Protein AF-A0A2S2P663-F1 (afdb_monomer_lite)

pLDDT: mean 92.78, std 6.52, range [65.81, 98.81]

Structure (mmCIF, N/CA/C/O backbone):
data_AF-A0A2S2P663-F1
#
_entry.id   AF-A0A2S2P663-F1
#
loop_
_atom_site.group_PDB
_atom_site.id
_atom_site.type_symbol
_atom_site.label_atom_id
_atom_site.label_alt_id
_atom_site.label_comp_id
_atom_site.label_asym_id
_atom_site.label_entity_id
_atom_site.label_seq_id
_atom_site.pdbx_PDB_ins_code
_atom_site.Cartn_x
_atom_site.Cartn_y
_atom_site.Cartn_z
_atom_site.occupancy
_atom_site.B_iso_or_equiv
_atom_site.auth_seq_id
_atom_site.auth_comp_id
_atom_site.auth_asym_id
_atom_site.auth_atom_id
_atom_site.pdbx_PDB_model_num
ATOM 1 N N . MET A 1 1 ? -5.163 14.035 15.859 1.00 65.81 1 MET A N 1
ATOM 2 C CA . MET A 1 1 ? -4.376 14.021 14.598 1.00 65.81 1 MET A CA 1
ATOM 3 C C . MET A 1 1 ? -3.419 15.207 14.456 1.00 65.81 1 MET A C 1
ATOM 5 O O . MET A 1 1 ? -2.320 14.985 13.977 1.00 65.81 1 MET A O 1
ATOM 9 N N . ILE A 1 2 ? -3.777 16.437 14.863 1.00 74.38 2 ILE A N 1
ATOM 10 C CA . ILE A 1 2 ? -2.883 17.618 14.752 1.00 74.38 2 ILE A CA 1
ATOM 11 C C . ILE A 1 2 ? -1.539 17.404 15.468 1.00 74.38 2 ILE A C 1
ATOM 13 O O . ILE A 1 2 ? -0.492 17.713 14.908 1.00 74.38 2 ILE A O 1
ATOM 17 N N . SER A 1 3 ? -1.569 16.781 16.648 1.00 77.69 3 SER A N 1
ATOM 18 C CA . SER A 1 3 ? -0.391 16.419 17.450 1.00 77.69 3 SER A CA 1
ATOM 19 C C . SER A 1 3 ? 0.593 15.456 16.777 1.00 77.69 3 SER A C 1
ATOM 21 O O . SER A 1 3 ? 1.684 15.249 17.293 1.00 77.69 3 SER A O 1
ATOM 23 N N . LEU A 1 4 ? 0.229 14.861 15.637 1.00 76.25 4 LEU A N 1
ATOM 24 C CA . LEU A 1 4 ? 1.069 13.920 14.889 1.00 76.25 4 LEU A CA 1
ATOM 25 C C . LEU A 1 4 ? 1.811 14.590 13.722 1.00 76.25 4 LEU A C 1
ATOM 27 O O . LEU A 1 4 ? 2.555 13.935 12.995 1.00 76.25 4 LEU A O 1
ATOM 31 N N . LEU A 1 5 ? 1.587 15.887 13.498 1.00 77.56 5 LEU A N 1
ATOM 32 C CA . LEU A 1 5 ? 2.222 16.631 12.416 1.00 77.56 5 LEU A CA 1
ATOM 33 C C . LEU A 1 5 ? 3.657 17.047 12.790 1.00 77.56 5 LEU A C 1
ATOM 35 O O . LEU A 1 5 ? 3.994 17.176 13.964 1.00 77.56 5 LEU A O 1
ATOM 39 N N . PRO A 1 6 ? 4.529 17.329 11.807 1.00 79.50 6 PRO A N 1
ATOM 40 C CA . PRO A 1 6 ? 5.840 17.909 12.079 1.00 79.50 6 PRO A CA 1
ATOM 41 C C . PRO A 1 6 ? 5.742 19.189 12.920 1.00 79.50 6 PRO A C 1
ATOM 43 O O . PRO A 1 6 ? 4.883 20.036 12.669 1.00 79.50 6 PRO A O 1
ATOM 46 N N . SER A 1 7 ? 6.683 19.385 13.847 1.00 81.19 7 SER A N 1
ATOM 47 C CA . SER A 1 7 ? 6.675 20.489 14.825 1.00 81.19 7 SER A CA 1
ATOM 48 C C . SER A 1 7 ? 6.487 21.884 14.217 1.00 81.19 7 SER A C 1
ATOM 50 O O . SER A 1 7 ? 5.840 22.742 14.808 1.00 81.19 7 SER A O 1
ATOM 52 N N . LYS A 1 8 ? 7.008 22.120 13.007 1.00 80.00 8 LYS A N 1
ATOM 53 C CA . LYS A 1 8 ? 6.822 23.387 12.278 1.00 80.00 8 LYS A CA 1
ATOM 54 C C . LYS A 1 8 ? 5.364 23.652 11.892 1.00 80.00 8 LYS A C 1
ATOM 56 O O . LYS A 1 8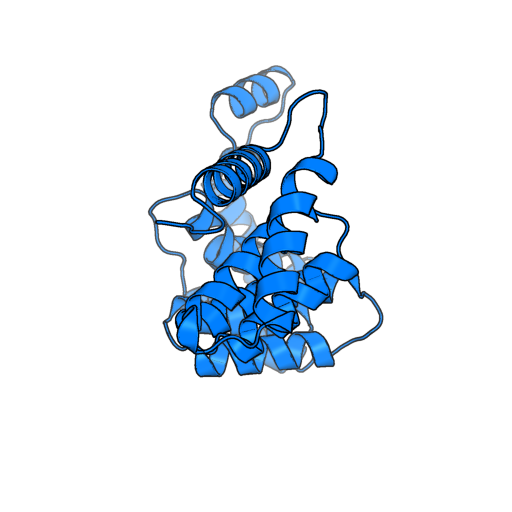 ? 4.951 24.804 11.877 1.00 80.00 8 LYS A O 1
ATOM 61 N N . ILE A 1 9 ? 4.611 22.604 11.561 1.00 80.19 9 ILE A N 1
ATOM 62 C CA . ILE A 1 9 ? 3.190 22.700 11.215 1.00 80.19 9 ILE A CA 1
ATOM 63 C C . ILE A 1 9 ? 2.361 22.841 12.491 1.00 80.19 9 ILE A C 1
ATOM 65 O O . ILE A 1 9 ? 1.474 23.687 12.525 1.00 80.19 9 ILE A O 1
ATOM 69 N N . ILE A 1 10 ? 2.700 22.091 13.547 1.00 79.81 10 ILE A N 1
ATOM 70 C CA . ILE A 1 10 ? 2.047 22.218 14.859 1.00 79.81 10 ILE A CA 1
ATOM 71 C C . ILE A 1 10 ? 2.132 23.662 15.358 1.00 79.81 10 ILE A C 1
ATOM 73 O O . ILE A 1 10 ? 1.097 24.261 15.606 1.00 79.81 10 ILE A O 1
ATOM 77 N N . LYS A 1 11 ? 3.326 24.270 15.379 1.00 80.38 11 LYS A N 1
ATOM 78 C CA . LYS A 1 11 ? 3.503 25.662 15.834 1.00 80.38 11 LYS A CA 1
ATOM 79 C C . LYS A 1 11 ? 2.658 26.675 15.057 1.00 80.38 11 LYS A C 1
ATOM 81 O O . LYS A 1 11 ? 2.193 27.653 15.631 1.00 80.38 11 LYS A O 1
ATOM 86 N N . LEU A 1 12 ? 2.477 26.466 13.751 1.00 82.44 12 LEU A N 1
ATOM 87 C CA . LEU A 1 12 ? 1.627 27.330 12.929 1.00 82.44 12 LEU A CA 1
ATOM 88 C C . LEU A 1 12 ? 0.146 27.156 13.285 1.00 82.44 12 LEU A C 1
ATOM 90 O O . LEU A 1 12 ? -0.574 28.145 13.371 1.00 82.44 12 LEU A O 1
ATOM 94 N N . LEU A 1 13 ? -0.295 25.912 13.480 1.00 81.94 13 LEU A N 1
ATOM 95 C CA . LEU A 1 13 ? -1.666 25.588 13.870 1.00 81.94 13 LEU A CA 1
ATOM 96 C C . LEU A 1 13 ? -1.978 26.101 15.282 1.00 81.94 13 LEU A C 1
ATOM 98 O O . LEU A 1 13 ? -3.014 26.730 15.472 1.00 81.94 13 LEU A O 1
ATOM 102 N N . GLU A 1 14 ? -1.049 25.946 16.223 1.00 85.25 14 GLU A N 1
ATOM 103 C CA . GLU A 1 14 ? -1.141 26.490 17.583 1.00 85.25 14 GLU A CA 1
ATOM 104 C C . GLU A 1 14 ? -1.231 28.016 17.570 1.00 85.25 14 GLU A C 1
ATOM 106 O O . GLU A 1 14 ? -2.058 28.584 18.279 1.00 85.25 14 GLU A O 1
ATOM 111 N N . PHE A 1 15 ? -0.450 28.685 16.714 1.00 84.94 15 PHE A N 1
ATOM 112 C CA . PHE A 1 15 ? -0.509 30.139 16.559 1.00 84.94 15 PHE A CA 1
ATOM 113 C C . PHE A 1 15 ? -1.887 30.640 16.098 1.00 84.94 15 PHE A C 1
ATOM 115 O O . PHE A 1 15 ? -2.338 31.685 16.559 1.00 84.94 15 PHE A O 1
ATOM 122 N N . ILE A 1 16 ? -2.579 29.900 15.224 1.00 86.56 16 ILE A N 1
ATOM 123 C CA . ILE A 1 16 ? -3.946 30.236 14.782 1.00 86.56 16 ILE A CA 1
ATOM 124 C C . ILE A 1 16 ? -5.041 29.635 15.687 1.00 86.56 16 ILE A C 1
ATOM 126 O O . ILE A 1 16 ? -6.217 29.682 15.334 1.00 86.56 16 ILE A O 1
ATOM 130 N N . GLY A 1 17 ? -4.665 29.083 16.848 1.00 79.31 17 GLY A N 1
ATOM 131 C CA . GLY A 1 17 ? -5.585 28.632 17.896 1.00 79.31 17 GLY A CA 1
ATOM 132 C C . GLY A 1 17 ? -5.928 27.139 17.901 1.00 79.31 17 GLY A C 1
ATOM 133 O O . GLY A 1 17 ? -6.747 26.720 18.715 1.00 79.31 17 GLY A O 1
ATOM 134 N N . PHE A 1 18 ? -5.321 26.315 17.043 1.00 81.06 18 PHE A N 1
ATOM 135 C CA . PHE A 1 18 ? -5.493 24.860 17.076 1.00 81.06 18 PHE A CA 1
ATOM 136 C C . PHE A 1 18 ? -4.404 24.192 17.917 1.00 81.06 18 PHE A C 1
ATOM 138 O O . PHE A 1 18 ? -3.244 24.150 17.519 1.00 81.06 18 PHE A O 1
ATOM 145 N N . SER A 1 19 ? -4.787 23.578 19.030 1.00 76.06 19 SER A N 1
ATOM 146 C CA . SER A 1 19 ? -3.929 22.667 19.792 1.00 76.06 19 SER A CA 1
ATOM 147 C C . SER A 1 19 ? -4.439 21.229 19.678 1.00 76.06 19 SER A C 1
ATOM 149 O O . SER A 1 19 ? -5.551 20.966 19.215 1.00 76.06 19 SER A O 1
ATOM 151 N N . GLY A 1 20 ? -3.614 20.260 20.066 1.00 76.69 20 GLY A N 1
ATOM 152 C CA . GLY A 1 20 ? -4.061 18.878 20.178 1.00 76.69 20 GLY A CA 1
ATOM 153 C C . GLY A 1 20 ? -3.132 18.058 21.057 1.00 76.69 20 GLY A C 1
ATOM 154 O O . GLY A 1 20 ? -1.917 18.177 20.941 1.00 76.69 20 GLY A O 1
ATOM 155 N N . SER A 1 21 ? -3.706 17.195 21.894 1.00 82.62 21 SER A N 1
ATOM 156 C CA . SER A 1 21 ? -2.986 16.130 22.597 1.00 82.62 21 SER A CA 1
ATOM 157 C C . SER A 1 21 ? -3.326 14.790 21.950 1.00 82.62 21 SER A C 1
ATOM 159 O O . SER A 1 21 ? -4.487 14.500 21.651 1.00 82.62 21 SER A O 1
ATOM 161 N N . LYS A 1 22 ? -2.294 13.982 21.682 1.00 83.00 22 LYS A N 1
ATOM 162 C CA . LYS A 1 22 ? -2.467 12.617 21.169 1.00 83.00 22 LYS A CA 1
ATOM 163 C C . LYS A 1 22 ? -3.140 11.751 22.235 1.00 83.00 22 LYS A C 1
ATOM 165 O O . LYS A 1 22 ? -4.091 11.045 21.932 1.00 83.00 22 LYS A O 1
ATOM 170 N N . GLU A 1 23 ? -2.661 11.864 23.465 1.00 86.06 23 GLU A N 1
ATOM 171 C CA . GLU A 1 23 ? -3.068 11.092 24.635 1.00 86.06 23 GLU A CA 1
ATOM 172 C C . GLU A 1 23 ? -4.533 11.364 24.976 1.00 86.06 23 GLU A C 1
ATOM 174 O O . GLU A 1 23 ? -5.315 10.426 25.101 1.00 86.06 23 GLU A O 1
ATOM 179 N N . GLN A 1 24 ? -4.933 12.640 25.021 1.00 88.12 24 GLN A N 1
ATOM 180 C CA . GLN A 1 24 ? -6.331 13.008 25.238 1.00 88.12 24 GLN A CA 1
ATOM 181 C C . GLN A 1 24 ? -7.231 12.479 24.115 1.00 88.12 24 GLN A C 1
ATOM 183 O O . GLN A 1 24 ? -8.275 11.897 24.389 1.00 88.12 24 GLN A O 1
ATOM 188 N N . GLY A 1 25 ? -6.812 12.630 22.853 1.00 89.94 25 GLY A N 1
ATOM 189 C CA . GLY A 1 25 ? -7.589 12.142 21.715 1.00 89.94 25 GLY A CA 1
ATOM 190 C C . GLY A 1 25 ? -7.788 10.625 21.733 1.00 89.94 25 GLY A C 1
ATOM 191 O O . GLY A 1 25 ? -8.882 10.157 21.441 1.00 89.94 25 GLY A O 1
ATOM 192 N N . LEU A 1 26 ? -6.758 9.855 22.097 1.00 89.81 26 LEU A N 1
ATOM 193 C CA . LEU A 1 26 ? -6.874 8.401 22.251 1.00 89.81 26 LEU A CA 1
ATOM 194 C C . LEU A 1 26 ? -7.777 8.031 23.430 1.00 89.81 26 LEU A C 1
ATOM 196 O O . LEU A 1 26 ? -8.646 7.182 23.269 1.00 89.81 26 LEU A O 1
ATOM 200 N N . SER A 1 27 ? -7.643 8.721 24.565 1.00 92.38 27 SER A N 1
ATOM 201 C CA . SER A 1 27 ? -8.499 8.496 25.734 1.00 92.38 27 SER A CA 1
ATOM 202 C C . SER A 1 27 ? -9.983 8.742 25.427 1.00 92.38 27 SER A C 1
ATOM 204 O O . SER A 1 27 ? -10.836 7.933 25.784 1.00 92.38 27 SER A O 1
ATOM 206 N N . GLU A 1 28 ? -10.311 9.813 24.700 1.00 92.69 28 GLU A N 1
ATOM 207 C CA . GLU A 1 28 ? -11.690 10.103 24.283 1.00 92.69 28 GLU A CA 1
ATOM 208 C C . GLU A 1 28 ? -12.239 9.060 23.294 1.00 92.69 28 GLU A C 1
ATOM 210 O O . GLU A 1 28 ? -13.415 8.686 23.371 1.00 92.69 28 GLU A O 1
ATOM 215 N N . LEU A 1 29 ? -11.399 8.567 22.374 1.00 93.88 29 LEU A N 1
ATOM 216 C CA . LEU A 1 29 ? -11.767 7.492 21.447 1.00 93.88 29 LEU A CA 1
ATOM 217 C C . LEU A 1 29 ? -12.042 6.181 22.187 1.00 93.88 29 LEU A C 1
ATOM 219 O O . LEU A 1 29 ? -13.020 5.502 21.867 1.00 93.88 29 LEU A O 1
ATOM 223 N N . GLU A 1 30 ? -11.224 5.854 23.185 1.00 92.12 30 GLU A N 1
ATOM 224 C CA . GLU A 1 30 ? -11.381 4.661 24.012 1.00 92.12 30 GLU A CA 1
ATOM 225 C C . GLU A 1 30 ? -12.656 4.733 24.859 1.00 92.12 30 GLU A C 1
ATOM 227 O O . GLU A 1 30 ? -13.444 3.789 24.862 1.00 92.12 30 GLU A O 1
ATOM 232 N N . LEU A 1 31 ? -12.949 5.878 25.484 1.00 92.06 31 LEU A N 1
ATOM 233 C CA . LEU A 1 31 ? -14.212 6.081 26.202 1.00 92.06 31 LEU A CA 1
ATOM 234 C C . LEU A 1 31 ? -15.429 5.868 25.292 1.00 92.06 31 LEU A C 1
ATOM 236 O O . LEU A 1 31 ? -16.400 5.234 25.699 1.00 92.06 31 LEU A O 1
ATOM 240 N N . CYS A 1 32 ? -15.377 6.357 24.050 1.00 89.81 32 CYS A N 1
ATOM 241 C CA . CYS A 1 32 ? -16.452 6.133 23.082 1.00 89.81 32 CYS A CA 1
ATOM 242 C C . CYS A 1 32 ? -16.556 4.666 22.647 1.00 89.81 32 CYS A C 1
ATOM 244 O O . CYS A 1 32 ? -17.663 4.180 22.425 1.00 89.81 32 CYS A O 1
ATOM 246 N N . TYR A 1 33 ? -15.428 3.963 22.532 1.00 89.62 33 TYR A N 1
ATOM 247 C CA . TYR A 1 33 ? -15.386 2.536 22.216 1.00 89.62 33 TYR A CA 1
ATOM 248 C C . TYR A 1 33 ? -16.041 1.670 23.299 1.00 89.62 33 TYR A C 1
ATOM 250 O O . TYR A 1 33 ? -16.688 0.673 22.979 1.00 89.62 33 TYR A O 1
ATOM 258 N N . GLN A 1 34 ? -15.947 2.079 24.567 1.00 89.69 34 GLN A N 1
ATOM 259 C CA . GLN A 1 34 ? -16.601 1.400 25.691 1.00 89.69 34 GLN A CA 1
ATOM 260 C C . GLN A 1 34 ? -18.125 1.604 25.742 1.00 89.69 34 GLN A C 1
ATOM 262 O O . GLN A 1 34 ? -18.783 1.052 26.624 1.00 89.69 34 GLN A O 1
ATOM 267 N N . VAL A 1 35 ? -18.716 2.364 24.810 1.00 90.69 35 VAL A N 1
ATOM 268 C CA . VAL A 1 35 ? -20.170 2.561 24.701 1.00 90.69 35 VAL A CA 1
ATOM 269 C C . VAL A 1 35 ? -20.692 1.894 23.419 1.00 90.69 35 VAL A C 1
ATOM 271 O O . VAL A 1 35 ? -20.885 2.567 22.397 1.00 90.69 35 VAL A O 1
ATOM 274 N N . PRO A 1 36 ? -20.957 0.569 23.447 1.00 78.62 36 PRO A N 1
ATOM 275 C CA . PRO A 1 36 ? -21.543 -0.139 22.316 1.00 78.62 36 PRO A CA 1
ATOM 276 C C . PRO A 1 36 ? -22.841 0.523 21.843 1.00 78.62 36 PRO A C 1
ATOM 278 O O . PRO A 1 36 ? -23.622 1.033 22.643 1.00 78.62 36 PRO A O 1
ATOM 281 N N . HIS A 1 37 ? -23.085 0.498 20.531 1.00 82.56 37 HIS A N 1
ATOM 282 C CA . HIS A 1 37 ? -24.253 1.115 19.877 1.00 82.56 37 HIS A CA 1
ATOM 283 C C . HIS A 1 37 ? -24.327 2.650 19.951 1.00 82.56 37 HIS A C 1
ATOM 285 O O . HIS A 1 37 ? -25.302 3.240 19.482 1.00 82.56 37 HIS A O 1
ATOM 291 N N . GLY A 1 38 ? -23.293 3.324 20.463 1.00 86.94 38 GLY A N 1
ATOM 292 C CA . GLY A 1 38 ? -23.176 4.771 20.335 1.00 86.94 38 GLY A CA 1
ATOM 293 C C . GLY A 1 38 ? -23.084 5.201 18.866 1.00 86.94 38 GLY A C 1
ATOM 294 O O . GLY A 1 38 ? -22.427 4.549 18.054 1.00 86.94 38 GLY A O 1
ATOM 295 N N . LEU A 1 39 ? -23.679 6.349 18.521 1.00 89.00 39 LEU A N 1
ATOM 296 C CA . LEU A 1 39 ? -23.672 6.894 17.151 1.00 89.00 39 LEU A CA 1
ATOM 297 C C . LEU A 1 39 ? -22.253 7.020 16.562 1.00 89.00 39 LEU A C 1
ATOM 299 O O . LEU A 1 39 ? -22.054 6.883 15.359 1.00 89.00 39 LEU A O 1
ATOM 303 N N . ARG A 1 40 ? -21.262 7.292 17.420 1.00 92.44 40 ARG A N 1
ATOM 304 C CA . ARG A 1 40 ? -19.858 7.492 17.031 1.00 92.44 40 ARG A CA 1
ATOM 305 C C . ARG A 1 40 ? -19.018 6.217 17.091 1.00 92.44 40 ARG A C 1
ATOM 307 O O . ARG A 1 40 ? -17.888 6.247 16.618 1.00 92.44 40 ARG A O 1
ATOM 314 N N . HIS A 1 41 ? -19.559 5.115 17.617 1.00 92.81 41 HIS A N 1
ATOM 315 C CA . HIS A 1 41 ? -18.808 3.892 17.926 1.00 92.81 41 HIS A CA 1
ATOM 316 C C . HIS A 1 41 ? -17.984 3.396 16.736 1.00 92.81 41 HIS A C 1
ATOM 318 O O . HIS A 1 41 ? -16.768 3.263 16.829 1.00 92.81 41 HIS A O 1
ATOM 324 N N . VAL A 1 42 ? -18.632 3.215 15.581 1.00 93.94 42 VAL A N 1
ATOM 325 C CA . VAL A 1 42 ? -17.974 2.731 14.356 1.00 93.94 42 VAL A CA 1
ATOM 326 C C . VAL A 1 42 ? -16.846 3.667 13.915 1.00 93.94 42 VAL A C 1
ATOM 328 O O . VAL A 1 42 ? -15.764 3.201 13.571 1.00 93.94 42 VAL A O 1
ATOM 331 N N . LEU A 1 43 ? -17.059 4.985 13.963 1.00 94.38 43 LEU A N 1
ATOM 332 C CA . LEU A 1 43 ? -16.032 5.959 13.585 1.00 94.38 43 LEU A CA 1
ATOM 333 C C . LEU A 1 43 ? -14.852 5.952 14.562 1.00 94.38 43 LEU A C 1
ATOM 335 O O . LEU A 1 43 ? -13.706 6.062 14.125 1.00 94.38 43 LEU A O 1
ATOM 339 N N . CYS A 1 44 ? -15.108 5.781 15.861 1.00 95.00 44 CYS A N 1
ATOM 340 C CA . CYS A 1 44 ? -14.062 5.652 16.871 1.00 95.00 44 CYS A CA 1
ATOM 341 C C . CYS A 1 44 ? -13.228 4.389 16.642 1.00 95.00 44 CYS A C 1
ATOM 343 O O . CYS A 1 44 ? -12.003 4.481 16.584 1.00 95.00 44 CYS A O 1
ATOM 345 N N . VAL A 1 45 ? -13.875 3.242 16.400 1.00 96.19 45 VAL A N 1
ATOM 346 C CA . VAL A 1 45 ? -13.180 1.989 16.066 1.00 96.19 45 VAL A CA 1
ATOM 347 C C . VAL A 1 45 ? -12.332 2.152 14.807 1.00 96.19 45 VAL A C 1
ATOM 349 O O . VAL A 1 45 ? -11.142 1.856 14.836 1.00 96.19 45 VAL A O 1
ATOM 352 N N . LEU A 1 46 ? -12.900 2.671 13.714 1.00 96.94 46 LEU A N 1
ATOM 353 C CA . LEU A 1 46 ? -12.157 2.883 12.467 1.00 96.94 46 LEU A CA 1
ATOM 354 C C . LEU A 1 46 ? -10.965 3.831 12.659 1.00 96.94 46 LEU A C 1
ATOM 356 O O . LEU A 1 46 ? -9.895 3.601 12.094 1.00 96.94 46 LEU A O 1
ATOM 360 N N . THR A 1 47 ? -11.120 4.870 13.481 1.00 95.88 47 THR A N 1
ATOM 361 C CA . THR A 1 47 ? -10.041 5.819 13.788 1.00 95.88 47 THR A CA 1
ATOM 362 C C . THR A 1 47 ? -8.922 5.154 14.587 1.00 95.88 47 THR A C 1
ATOM 364 O O . THR A 1 47 ? -7.754 5.330 14.244 1.00 95.88 47 THR A O 1
ATOM 367 N N . MET A 1 48 ? -9.252 4.357 15.606 1.00 96.38 48 MET A N 1
ATOM 368 C CA . MET A 1 48 ? -8.251 3.627 16.391 1.00 96.38 48 MET A CA 1
ATOM 369 C C . MET A 1 48 ? -7.549 2.543 15.568 1.00 96.38 48 MET A C 1
ATOM 371 O O . MET A 1 48 ? -6.326 2.451 15.618 1.00 96.38 48 MET A O 1
ATOM 375 N N . LEU A 1 49 ? -8.279 1.791 14.736 1.00 97.75 49 LEU A N 1
ATOM 376 C CA . LEU A 1 49 ? -7.684 0.833 13.795 1.00 97.75 49 LEU A CA 1
ATOM 377 C C . LEU A 1 49 ? -6.723 1.534 12.828 1.00 97.75 49 LEU A C 1
ATOM 379 O O . LEU A 1 49 ? -5.607 1.071 12.617 1.00 97.75 49 LEU A O 1
ATOM 383 N N . THR A 1 50 ? -7.115 2.692 12.287 1.00 96.12 50 THR A N 1
ATOM 384 C CA . THR A 1 50 ? -6.233 3.514 11.442 1.00 96.12 50 THR A CA 1
ATOM 385 C C . THR A 1 50 ? -4.985 3.950 12.207 1.00 96.12 50 THR A C 1
ATOM 387 O O . THR A 1 50 ? -3.877 3.899 11.671 1.00 96.12 50 THR A O 1
ATOM 390 N N . TYR A 1 51 ? -5.148 4.379 13.458 1.00 94.19 51 TYR A N 1
ATOM 391 C CA . TYR A 1 51 ? -4.038 4.829 14.284 1.00 94.19 51 TYR A CA 1
ATOM 392 C C . TYR A 1 51 ? -3.020 3.704 14.512 1.00 94.19 51 TYR A C 1
ATOM 394 O O . TYR A 1 51 ? -1.856 3.850 14.133 1.00 94.19 51 TYR A O 1
ATOM 402 N N . HIS A 1 52 ? -3.470 2.568 15.043 1.00 95.75 52 HIS A N 1
ATOM 403 C CA . HIS A 1 52 ? -2.595 1.459 15.412 1.00 95.75 52 HIS A CA 1
ATOM 404 C C . HIS A 1 52 ? -2.057 0.672 14.206 1.00 95.75 52 HIS A C 1
ATOM 406 O O . HIS A 1 52 ? -0.908 0.255 14.243 1.00 95.75 52 HIS A O 1
ATOM 412 N N . LEU A 1 53 ? -2.812 0.503 13.112 1.00 96.88 53 LEU A N 1
ATOM 413 C CA . LEU A 1 53 ? -2.385 -0.327 11.965 1.00 96.88 53 LEU A CA 1
ATOM 414 C C . LEU A 1 53 ? -1.735 0.449 10.810 1.00 96.88 53 LEU A C 1
ATOM 416 O O . LEU A 1 53 ? -1.201 -0.164 9.875 1.00 96.88 53 LEU A O 1
ATOM 420 N N . VAL A 1 54 ? -1.806 1.784 10.824 1.00 93.94 54 VAL A N 1
ATOM 421 C CA . VAL A 1 54 ? -1.286 2.628 9.735 1.00 93.94 54 VAL A CA 1
ATOM 422 C C . VAL A 1 54 ? -0.442 3.775 10.272 1.00 93.94 54 VAL A C 1
ATOM 424 O O . VAL A 1 54 ? 0.729 3.888 9.925 1.00 93.94 54 VAL A O 1
ATOM 427 N N . VAL A 1 55 ? -1.013 4.645 11.104 1.00 91.50 55 VAL A N 1
ATOM 428 C CA . VAL A 1 55 ? -0.365 5.912 11.480 1.00 91.50 55 VAL A CA 1
ATOM 429 C C . VAL A 1 55 ? 0.911 5.685 12.282 1.00 91.50 55 VAL A C 1
ATOM 431 O O . VAL A 1 55 ? 1.922 6.312 11.973 1.00 91.50 55 VAL A O 1
ATOM 434 N N . VAL A 1 56 ? 0.875 4.789 13.270 1.00 90.56 56 VAL A N 1
ATOM 435 C CA . VAL A 1 56 ? 2.040 4.426 14.090 1.00 90.56 56 VAL A CA 1
ATOM 436 C C . VAL A 1 56 ? 3.190 3.949 13.196 1.00 90.56 56 VAL A C 1
ATOM 438 O O . VAL A 1 56 ? 4.243 4.571 13.175 1.00 90.56 56 VAL A O 1
ATOM 441 N N . TYR A 1 57 ? 2.950 2.981 12.312 1.00 89.25 57 TYR A N 1
ATOM 442 C CA . TYR A 1 57 ? 3.990 2.456 11.417 1.00 89.25 57 TYR A CA 1
ATOM 443 C C . TYR A 1 57 ? 4.509 3.448 10.362 1.00 89.25 57 TYR A C 1
ATOM 445 O O . TYR A 1 57 ? 5.622 3.289 9.863 1.00 89.25 57 TYR A O 1
ATOM 453 N N . VAL A 1 58 ? 3.720 4.457 9.979 1.00 85.88 58 VAL A N 1
ATOM 454 C CA . VAL A 1 58 ? 4.139 5.465 8.988 1.00 85.88 58 VAL A CA 1
ATOM 455 C C . VAL A 1 58 ? 4.908 6.621 9.632 1.00 85.88 58 VAL A C 1
ATOM 457 O O . VAL A 1 58 ? 5.809 7.177 9.000 1.00 85.88 58 VAL A O 1
ATOM 460 N N . PHE A 1 59 ? 4.547 7.020 10.854 1.00 81.00 59 PHE A N 1
ATOM 461 C CA . PHE A 1 59 ? 5.025 8.265 11.467 1.00 81.00 59 PHE A CA 1
ATOM 462 C C . PHE A 1 59 ? 5.830 8.085 12.757 1.00 81.00 59 PHE A C 1
ATOM 464 O O . PHE A 1 59 ? 6.482 9.044 13.175 1.00 81.00 59 PHE A O 1
ATOM 471 N N . SER A 1 60 ? 5.818 6.910 13.385 1.00 79.19 60 SER A N 1
ATOM 472 C CA . SER A 1 60 ? 6.626 6.610 14.568 1.00 79.19 60 SER A CA 1
ATOM 473 C C . SER A 1 60 ? 7.521 5.387 14.348 1.00 79.19 60 SER A C 1
ATOM 475 O O . SER A 1 60 ? 7.460 4.711 13.325 1.00 79.19 60 SER A O 1
ATOM 477 N N . GLN A 1 61 ? 8.424 5.151 15.301 1.00 77.44 61 GLN A N 1
ATOM 478 C CA . GLN A 1 61 ? 9.210 3.914 15.396 1.00 77.44 61 GLN A CA 1
ATOM 479 C C . GLN A 1 61 ? 8.601 2.944 16.420 1.00 77.44 61 GLN A C 1
ATOM 481 O O . GLN A 1 61 ? 9.272 2.027 16.881 1.00 77.44 61 GLN A O 1
ATOM 486 N N . GLU A 1 62 ? 7.356 3.198 16.821 1.00 86.94 62 GLU A N 1
ATOM 487 C CA . GLU A 1 62 ? 6.629 2.388 17.794 1.00 86.94 62 GLU A CA 1
ATOM 488 C C . GLU A 1 62 ? 5.801 1.324 17.067 1.00 86.94 62 GLU A C 1
ATOM 490 O O . GLU A 1 62 ? 5.588 1.396 15.854 1.00 86.94 62 GLU A O 1
ATOM 495 N N . GLU A 1 63 ? 5.312 0.347 17.821 1.00 89.12 63 GLU A N 1
ATOM 496 C CA . GLU A 1 63 ? 4.363 -0.648 17.331 1.00 89.12 63 GLU A CA 1
ATOM 497 C C . GLU A 1 63 ? 2.936 -0.270 17.733 1.00 89.12 63 GLU A C 1
ATOM 499 O O . GLU A 1 63 ? 2.700 0.374 18.758 1.00 89.12 63 GLU A O 1
ATOM 504 N N . GLY A 1 64 ? 1.972 -0.627 16.884 1.00 91.88 64 GLY A N 1
ATOM 505 C CA . GLY A 1 64 ? 0.559 -0.467 17.202 1.00 91.88 64 GLY A CA 1
ATOM 506 C C . GLY A 1 64 ? 0.083 -1.522 18.198 1.00 91.88 64 GLY A C 1
ATOM 507 O O . GLY A 1 64 ? 0.690 -2.580 18.334 1.00 91.88 64 GLY A O 1
ATOM 508 N N . ASP A 1 65 ? -1.054 -1.270 18.845 1.00 96.06 65 ASP A N 1
ATOM 509 C CA . ASP A 1 65 ? -1.693 -2.258 19.710 1.00 96.06 65 ASP A CA 1
ATOM 510 C C . ASP A 1 65 ? -2.462 -3.274 18.850 1.00 96.06 65 ASP A C 1
ATOM 512 O O . ASP A 1 65 ? -3.614 -3.061 18.451 1.00 96.06 65 ASP A O 1
ATOM 516 N N . LEU A 1 66 ? -1.786 -4.368 18.494 1.00 97.62 66 LEU A N 1
ATOM 517 C CA . LEU A 1 66 ? -2.358 -5.419 17.652 1.00 97.62 66 LEU A CA 1
ATOM 518 C C . LEU A 1 66 ? -3.378 -6.291 18.400 1.00 97.62 66 LEU A C 1
ATOM 520 O O . LEU A 1 66 ? -4.241 -6.890 17.752 1.00 97.62 66 LEU A O 1
ATOM 524 N N . GLU A 1 67 ? -3.303 -6.366 19.732 1.00 97.75 67 GLU A N 1
ATOM 525 C CA . GLU A 1 67 ? -4.262 -7.113 20.555 1.00 97.75 67 GLU A CA 1
ATOM 526 C C . GLU A 1 67 ? -5.608 -6.394 20.582 1.00 97.75 67 GLU A C 1
ATOM 528 O O . GLU A 1 67 ? -6.642 -6.997 20.267 1.00 97.75 67 GLU A O 1
ATOM 533 N N . PHE A 1 68 ? -5.582 -5.084 20.837 1.00 96.69 68 PHE A N 1
ATOM 534 C CA . PHE A 1 68 ? -6.745 -4.217 20.713 1.00 96.69 68 PHE A CA 1
ATOM 535 C C . PHE A 1 68 ? -7.369 -4.328 19.316 1.00 96.69 68 PHE A C 1
ATOM 537 O O . PHE A 1 68 ? -8.579 -4.535 19.186 1.00 96.69 68 PHE A O 1
ATOM 544 N N . CYS A 1 69 ? -6.550 -4.234 18.260 1.00 98.25 69 CYS A N 1
ATOM 545 C CA . CYS A 1 69 ? -7.044 -4.290 16.885 1.00 98.25 69 CYS A CA 1
ATOM 546 C C . CYS A 1 69 ? -7.753 -5.611 16.573 1.00 98.25 69 CYS A C 1
ATOM 548 O O . CYS A 1 69 ? -8.816 -5.594 15.954 1.00 98.25 69 CYS A O 1
ATOM 550 N N . ASP A 1 70 ? -7.202 -6.751 16.998 1.00 98.44 70 ASP A N 1
ATOM 551 C CA . ASP A 1 70 ? -7.825 -8.058 16.769 1.00 98.44 70 ASP A CA 1
ATOM 552 C C . ASP A 1 70 ? -9.141 -8.202 17.539 1.00 98.44 70 ASP A C 1
ATOM 554 O O . ASP A 1 70 ? -10.136 -8.653 16.969 1.00 98.44 70 ASP A O 1
ATOM 558 N N . ALA A 1 71 ? -9.187 -7.765 18.802 1.00 97.38 71 ALA A N 1
ATOM 559 C CA . ALA A 1 71 ? -10.410 -7.778 19.603 1.00 97.38 71 ALA A CA 1
ATOM 560 C C . ALA A 1 71 ? -11.512 -6.912 18.968 1.00 97.38 71 ALA A C 1
ATOM 562 O O . ALA A 1 71 ? -12.636 -7.385 18.761 1.00 97.38 71 ALA A O 1
ATOM 563 N N . ALA A 1 72 ? -11.175 -5.678 18.581 1.00 97.19 72 ALA A N 1
ATOM 564 C CA . ALA A 1 72 ? -12.100 -4.764 17.923 1.00 97.19 72 ALA A CA 1
ATOM 565 C C . ALA A 1 72 ? -12.590 -5.329 16.580 1.00 97.19 72 ALA A C 1
ATOM 567 O O . ALA A 1 72 ? -13.791 -5.319 16.306 1.00 97.19 72 ALA A O 1
ATOM 568 N N . LEU A 1 73 ? -11.695 -5.877 15.751 1.00 98.25 73 LEU A N 1
ATOM 569 C CA . LEU A 1 73 ? -12.056 -6.449 14.452 1.00 98.25 73 LEU A CA 1
ATOM 570 C C . LEU A 1 73 ? -12.946 -7.685 14.578 1.00 98.25 73 LEU A C 1
ATOM 572 O O . LEU A 1 73 ? -13.907 -7.795 13.821 1.00 98.25 73 LEU A O 1
ATOM 576 N N . ARG A 1 74 ? -12.696 -8.583 15.540 1.00 97.81 74 ARG A N 1
ATOM 577 C CA . ARG A 1 74 ? -13.576 -9.740 15.796 1.00 97.81 74 ARG A CA 1
ATOM 578 C C . ARG A 1 74 ? -14.999 -9.296 16.126 1.00 97.81 74 ARG A C 1
ATOM 580 O O . ARG A 1 74 ? -15.960 -9.831 15.571 1.00 97.81 74 ARG A O 1
ATOM 587 N N . GLN A 1 75 ? -15.142 -8.284 16.982 1.00 95.44 75 GLN A N 1
ATOM 588 C CA . GLN A 1 75 ? -16.450 -7.726 17.316 1.00 95.44 75 GLN A CA 1
ATOM 589 C C . GLN A 1 75 ? -17.108 -7.070 16.094 1.00 95.44 75 GLN A C 1
ATOM 591 O O . GLN A 1 75 ? -18.267 -7.353 15.790 1.00 95.44 75 GLN A O 1
ATOM 596 N N . GLN A 1 76 ? -16.384 -6.213 15.370 1.00 96.19 76 GLN A N 1
ATOM 597 C CA . GLN A 1 76 ? -16.958 -5.476 14.244 1.00 96.19 76 GLN A CA 1
ATOM 598 C C . GLN A 1 76 ? -17.294 -6.372 13.050 1.00 96.19 76 GLN A C 1
ATOM 600 O O . GLN A 1 76 ? -18.334 -6.164 12.440 1.00 96.19 76 GLN A O 1
ATOM 605 N N . LEU A 1 77 ? -16.494 -7.395 12.741 1.00 97.81 77 LEU A N 1
ATOM 606 C CA . LEU A 1 77 ? -16.794 -8.348 11.665 1.00 97.81 77 LEU A CA 1
ATOM 607 C C . LEU A 1 77 ? -17.971 -9.272 12.004 1.00 97.81 77 LEU A C 1
ATOM 609 O O . LEU A 1 77 ? -18.631 -9.760 11.095 1.00 97.81 77 LEU A O 1
ATOM 613 N N . THR A 1 78 ? -18.293 -9.465 13.287 1.00 96.81 78 THR A N 1
ATOM 614 C CA . THR A 1 78 ? -19.535 -10.152 13.684 1.00 96.81 78 THR A CA 1
ATOM 615 C C . THR A 1 78 ? -20.769 -9.312 13.331 1.00 96.81 78 THR A C 1
ATOM 617 O O . THR A 1 78 ? -21.786 -9.851 12.904 1.00 96.81 78 THR A O 1
ATOM 620 N N . LEU A 1 79 ? -20.680 -7.986 13.480 1.00 94.69 79 LEU A N 1
ATOM 621 C CA . LEU A 1 79 ? -21.776 -7.051 13.192 1.00 94.69 79 LEU A CA 1
ATOM 622 C C . LEU A 1 79 ? -21.845 -6.657 11.709 1.00 94.69 79 LEU A C 1
ATOM 624 O O . LEU A 1 79 ? -22.930 -6.468 11.164 1.00 94.69 79 LEU A O 1
ATOM 628 N N . TYR A 1 80 ? -20.690 -6.552 11.054 1.00 95.88 80 TYR A N 1
ATOM 629 C CA . TYR A 1 80 ? -20.528 -6.118 9.670 1.00 95.88 80 TYR A CA 1
ATOM 630 C C . TYR A 1 80 ? -19.630 -7.096 8.890 1.00 95.88 80 TYR A C 1
ATOM 632 O O . TYR A 1 80 ? -18.516 -6.723 8.508 1.00 95.88 80 TYR A O 1
ATOM 640 N N . PRO A 1 81 ? -20.091 -8.332 8.608 1.00 97.38 81 PRO A N 1
ATOM 641 C CA . PRO A 1 81 ? -19.259 -9.362 7.971 1.00 97.38 81 PRO A CA 1
ATOM 642 C C . PRO A 1 81 ? -18.670 -8.951 6.616 1.00 97.38 81 PRO A C 1
ATOM 644 O O . PRO A 1 81 ? -17.552 -9.328 6.290 1.00 97.38 81 PRO A O 1
ATOM 647 N N . ASN A 1 82 ? -19.401 -8.125 5.859 1.00 96.56 82 ASN A N 1
ATOM 648 C CA . ASN A 1 82 ? -18.987 -7.611 4.548 1.00 96.56 82 ASN A CA 1
ATOM 649 C C . ASN A 1 82 ? -18.568 -6.130 4.600 1.00 96.56 82 ASN A C 1
ATOM 651 O O . ASN A 1 82 ? -18.592 -5.431 3.590 1.00 96.56 82 ASN A O 1
ATOM 655 N N . GLY A 1 83 ? -18.247 -5.599 5.783 1.00 97.19 83 GLY A N 1
ATOM 656 C CA . GLY A 1 83 ? -17.830 -4.208 5.926 1.00 97.19 83 GLY A CA 1
ATOM 657 C C . GLY A 1 83 ? -16.456 -3.983 5.300 1.00 97.19 83 GLY A C 1
ATOM 658 O O . GLY A 1 83 ? -15.452 -4.350 5.904 1.00 97.19 83 GLY A O 1
ATOM 659 N N . ALA A 1 84 ? -16.401 -3.329 4.135 1.00 97.62 84 ALA A N 1
ATOM 660 C CA . ALA A 1 84 ? -15.172 -3.121 3.359 1.00 97.62 84 ALA A CA 1
ATOM 661 C C . ALA A 1 84 ? -13.991 -2.597 4.203 1.00 97.62 84 ALA A C 1
ATOM 663 O O . ALA A 1 84 ? -12.895 -3.146 4.166 1.00 97.62 84 ALA A O 1
ATOM 664 N N . TRP A 1 85 ? -14.217 -1.589 5.054 1.00 97.88 85 TRP A N 1
ATOM 665 C CA . TRP A 1 85 ? -13.171 -1.082 5.951 1.00 97.88 85 TRP A CA 1
ATOM 666 C C . TRP A 1 85 ? -12.698 -2.108 6.986 1.00 97.88 85 TRP A C 1
ATOM 668 O O . TRP A 1 85 ? -11.503 -2.183 7.255 1.00 97.88 85 TRP A O 1
ATOM 678 N N . PHE A 1 86 ? -13.599 -2.903 7.564 1.00 98.50 86 PHE A N 1
ATOM 679 C CA . PHE A 1 86 ? -13.223 -3.917 8.551 1.00 98.50 86 PHE A CA 1
ATOM 680 C C . PHE A 1 86 ? -12.478 -5.085 7.904 1.00 98.50 86 PHE A C 1
ATOM 682 O O . PHE A 1 86 ? -11.485 -5.546 8.461 1.00 98.50 86 PHE A O 1
ATOM 689 N N . LEU A 1 87 ? -12.878 -5.498 6.699 1.00 98.75 87 LEU A N 1
ATOM 690 C CA . LEU A 1 87 ? -12.140 -6.476 5.896 1.00 98.75 87 LEU A CA 1
ATOM 691 C C . LEU A 1 87 ? -10.738 -5.957 5.544 1.00 98.75 87 LEU A C 1
ATOM 693 O O . LEU A 1 87 ? -9.746 -6.656 5.746 1.00 98.75 87 LEU A O 1
ATOM 697 N N . TYR A 1 88 ? -10.633 -4.700 5.104 1.00 98.69 88 TYR A N 1
ATOM 698 C CA . TYR A 1 88 ? -9.351 -4.042 4.850 1.00 98.69 88 TYR A CA 1
ATOM 699 C C . TYR A 1 88 ? -8.457 -4.008 6.096 1.00 98.69 88 TYR A C 1
ATOM 701 O O . TYR A 1 88 ? -7.290 -4.392 6.029 1.00 98.69 88 TYR A O 1
ATOM 709 N N . PHE A 1 89 ? -8.986 -3.577 7.246 1.00 98.75 89 PHE A N 1
ATOM 710 C CA . PHE A 1 89 ? -8.206 -3.514 8.482 1.00 98.75 89 PHE A CA 1
ATOM 711 C C . PHE A 1 89 ? -7.830 -4.896 9.011 1.00 98.75 89 PHE A C 1
ATOM 713 O O . PHE A 1 89 ? -6.752 -5.033 9.584 1.00 98.75 89 PHE A O 1
ATOM 720 N N . LYS A 1 90 ? -8.641 -5.931 8.767 1.00 98.81 90 LYS A N 1
ATOM 721 C CA . LYS A 1 90 ? -8.244 -7.313 9.048 1.00 98.81 90 LYS A CA 1
ATOM 722 C C . LYS A 1 90 ? -7.061 -7.738 8.183 1.00 98.81 90 LYS A C 1
ATOM 724 O O . LYS A 1 90 ? -6.097 -8.269 8.720 1.00 98.81 90 LYS A O 1
ATOM 729 N N . GLY A 1 91 ? -7.063 -7.389 6.895 1.00 98.62 91 GLY A N 1
ATOM 730 C CA . GLY A 1 91 ? -5.895 -7.578 6.031 1.00 98.62 91 GLY A CA 1
ATOM 731 C C . GLY A 1 91 ? -4.654 -6.835 6.534 1.00 98.62 91 GLY A C 1
ATOM 732 O O . GLY A 1 91 ? -3.575 -7.421 6.590 1.00 98.62 91 GLY A O 1
ATOM 733 N N . ARG A 1 92 ? -4.805 -5.576 6.979 1.00 98.31 92 ARG A N 1
ATOM 734 C CA . ARG A 1 92 ? -3.707 -4.799 7.591 1.00 98.31 92 ARG A CA 1
ATOM 735 C C . ARG A 1 92 ? -3.175 -5.469 8.854 1.00 98.31 92 ARG A C 1
ATOM 737 O O . ARG A 1 92 ? -1.963 -5.544 9.006 1.00 98.31 92 ARG A O 1
ATOM 744 N N . LEU A 1 93 ? -4.045 -5.960 9.736 1.00 98.56 93 LEU A N 1
ATOM 745 C CA . LEU A 1 93 ? -3.647 -6.659 10.959 1.00 98.56 93 LEU A CA 1
ATOM 746 C C . LEU A 1 93 ? -2.810 -7.907 10.653 1.00 98.56 93 LEU A C 1
ATOM 748 O O . LEU A 1 93 ? -1.732 -8.053 11.224 1.00 98.56 93 LEU A O 1
ATOM 752 N N . GLU A 1 94 ? -3.266 -8.770 9.740 1.00 98.56 94 GLU A N 1
ATOM 753 C CA . GLU A 1 94 ? -2.508 -9.980 9.382 1.00 98.56 94 GLU A CA 1
ATOM 754 C C . GLU A 1 94 ? -1.179 -9.634 8.705 1.00 98.56 94 GLU A C 1
ATOM 756 O O . GLU A 1 94 ? -0.142 -10.209 9.037 1.00 98.56 94 GLU A O 1
ATOM 761 N N . PHE A 1 95 ? -1.161 -8.595 7.862 1.00 97.62 95 PHE A N 1
ATOM 762 C CA . PHE A 1 95 ? 0.081 -8.098 7.275 1.00 97.62 95 PHE A CA 1
ATOM 763 C C . PHE A 1 95 ? 1.072 -7.625 8.348 1.00 97.62 95 PHE A C 1
ATOM 765 O O . PHE A 1 95 ? 2.257 -7.938 8.264 1.00 97.62 95 PHE A O 1
ATOM 772 N 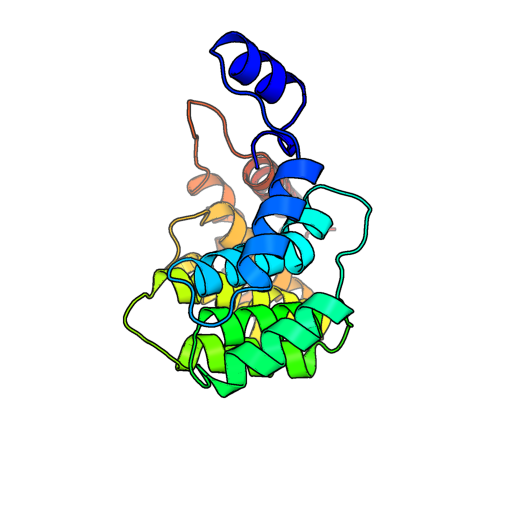N . MET A 1 96 ? 0.599 -6.910 9.377 1.00 95.75 96 MET A N 1
ATOM 773 C CA . MET A 1 96 ? 1.449 -6.466 10.488 1.00 95.75 96 MET A CA 1
ATOM 774 C C . MET A 1 96 ? 1.944 -7.620 11.369 1.00 95.75 96 MET A C 1
ATOM 776 O O . MET A 1 96 ? 3.019 -7.510 11.949 1.00 95.75 96 MET A O 1
ATOM 780 N N . ARG A 1 97 ? 1.208 -8.735 11.437 1.00 96.25 97 ARG A N 1
ATOM 781 C CA . ARG A 1 97 ? 1.638 -9.977 12.104 1.00 96.25 97 ARG A CA 1
ATOM 782 C C . ARG A 1 97 ? 2.613 -10.812 11.269 1.00 96.25 97 ARG A C 1
ATOM 784 O O . ARG A 1 97 ? 3.166 -11.784 11.774 1.00 96.25 97 ARG A O 1
ATOM 791 N N . GLY A 1 98 ? 2.828 -10.440 10.008 1.00 96.06 98 GLY A N 1
ATOM 792 C CA . GLY A 1 98 ? 3.654 -11.189 9.064 1.00 96.06 98 GLY A CA 1
ATOM 793 C C . GLY A 1 98 ? 2.923 -12.334 8.357 1.00 96.06 98 GLY A C 1
ATOM 794 O O . GLY A 1 98 ? 3.556 -13.041 7.573 1.00 96.06 98 GLY A O 1
ATOM 795 N N . ASP A 1 99 ? 1.614 -12.502 8.564 1.00 97.88 99 ASP A N 1
ATOM 796 C CA . ASP A 1 99 ? 0.798 -13.454 7.805 1.00 97.88 99 ASP A CA 1
ATOM 797 C C . ASP A 1 99 ? 0.331 -12.812 6.492 1.00 97.88 99 ASP A C 1
ATOM 799 O O . ASP A 1 99 ? -0.753 -12.236 6.353 1.00 97.88 99 ASP A O 1
ATOM 803 N N . VAL A 1 100 ? 1.229 -12.851 5.511 1.00 97.81 100 VAL A N 1
ATOM 804 C CA . VAL A 1 100 ? 1.029 -12.197 4.215 1.00 97.81 100 VAL A CA 1
ATOM 805 C C . VAL A 1 100 ? -0.047 -12.901 3.382 1.00 97.81 100 VAL A C 1
ATOM 807 O O . VAL A 1 100 ? -0.759 -12.238 2.622 1.00 97.81 100 VAL A O 1
ATOM 810 N N . ASP A 1 101 ? -0.198 -14.217 3.523 1.00 97.69 101 ASP A N 1
ATOM 811 C CA . ASP A 1 101 ? -1.183 -14.983 2.760 1.00 97.69 101 ASP A CA 1
ATOM 812 C C . ASP A 1 101 ? -2.606 -14.660 3.219 1.00 97.69 101 ASP A C 1
ATOM 814 O O . ASP A 1 101 ? -3.477 -14.394 2.381 1.00 97.69 101 ASP A O 1
ATOM 818 N N . ASP A 1 102 ? -2.848 -14.604 4.531 1.00 98.25 102 ASP A N 1
ATOM 819 C CA . ASP A 1 102 ? -4.147 -14.184 5.051 1.00 98.25 102 ASP A CA 1
ATOM 820 C C . ASP A 1 102 ? -4.409 -12.701 4.790 1.00 98.25 102 ASP A C 1
ATOM 822 O O . ASP A 1 102 ? -5.528 -12.342 4.409 1.00 98.25 102 ASP A O 1
ATOM 826 N N . ALA A 1 103 ? -3.389 -11.841 4.864 1.00 98.69 103 ALA A N 1
ATOM 827 C CA . ALA A 1 103 ? -3.531 -10.441 4.476 1.00 98.69 103 ALA A CA 1
ATOM 828 C C . ALA A 1 103 ? -4.083 -10.294 3.046 1.00 98.69 103 ALA A C 1
ATOM 830 O O . ALA A 1 103 ? -5.041 -9.551 2.817 1.00 98.69 103 ALA A O 1
ATOM 831 N N . ILE A 1 104 ? -3.529 -11.044 2.084 1.00 98.62 104 ILE A N 1
ATOM 832 C CA . ILE A 1 104 ? -3.989 -11.038 0.686 1.00 98.62 104 ILE A CA 1
ATOM 833 C C . ILE A 1 104 ? -5.449 -11.494 0.583 1.00 98.62 104 ILE A C 1
ATOM 835 O O . ILE A 1 104 ? -6.221 -10.867 -0.151 1.00 98.62 104 ILE A O 1
ATOM 839 N N . LYS A 1 105 ? -5.853 -12.546 1.309 1.00 98.56 105 LYS A N 1
ATOM 840 C CA . LYS A 1 105 ? -7.248 -13.026 1.316 1.00 98.56 105 LYS A CA 1
ATOM 841 C C . LYS A 1 105 ? -8.201 -11.934 1.803 1.00 98.56 105 LYS A C 1
ATOM 843 O O . LYS A 1 105 ? -9.179 -11.633 1.121 1.00 98.56 105 LYS A O 1
ATOM 848 N N . TRP A 1 106 ? -7.886 -11.289 2.925 1.00 98.75 106 TRP A N 1
ATOM 849 C CA . TRP A 1 106 ? -8.733 -10.249 3.513 1.00 98.75 106 TRP A CA 1
ATOM 850 C C . TRP A 1 106 ? -8.818 -8.981 2.661 1.00 98.75 106 TRP A C 1
ATOM 852 O O . TRP A 1 106 ? -9.909 -8.437 2.485 1.00 98.75 106 TRP A O 1
ATOM 862 N N . TYR A 1 107 ? -7.714 -8.523 2.063 1.00 98.69 107 TYR A N 1
ATOM 863 C CA . TYR A 1 107 ? -7.778 -7.399 1.124 1.00 98.69 107 TYR A CA 1
ATOM 864 C C . TYR A 1 107 ? -8.587 -7.729 -0.130 1.00 98.69 107 TYR A C 1
ATOM 866 O O . TYR A 1 107 ? -9.283 -6.857 -0.645 1.00 98.69 107 TYR A O 1
ATOM 874 N N . THR A 1 108 ? -8.514 -8.969 -0.621 1.00 98.44 108 THR A N 1
ATOM 875 C CA . THR A 1 108 ? -9.315 -9.409 -1.773 1.00 98.44 108 THR A CA 1
ATOM 876 C C . THR A 1 108 ? -10.801 -9.397 -1.421 1.00 98.44 108 THR A C 1
ATOM 878 O O . THR A 1 108 ? -11.578 -8.747 -2.115 1.00 98.44 108 THR A O 1
ATOM 881 N N . ALA A 1 109 ? -11.17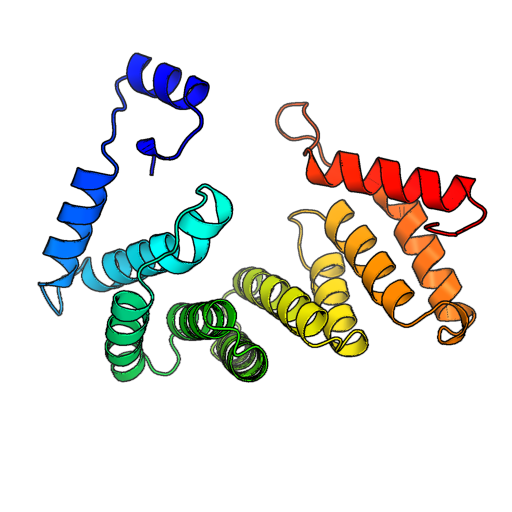7 -9.976 -0.275 1.00 98.50 109 ALA A N 1
ATOM 882 C CA . ALA A 1 109 ? -12.549 -9.926 0.233 1.00 98.50 109 ALA A CA 1
ATOM 883 C C . ALA A 1 109 ? -13.047 -8.481 0.425 1.00 98.50 109 ALA A C 1
ATOM 885 O O . ALA A 1 109 ? -14.192 -8.162 0.118 1.00 98.50 109 ALA A O 1
ATOM 886 N N . SER A 1 110 ? -12.178 -7.576 0.887 1.00 98.50 110 SER A N 1
ATOM 887 C CA . SER A 1 110 ? -12.485 -6.147 1.008 1.00 98.50 110 SER A CA 1
ATOM 888 C C . SER A 1 110 ? -12.829 -5.503 -0.341 1.00 98.50 110 SER A C 1
ATOM 890 O O . SER A 1 110 ? -13.817 -4.772 -0.436 1.00 98.50 110 SER A O 1
ATOM 892 N N . VAL A 1 111 ? -12.057 -5.792 -1.396 1.00 98.06 111 VAL A N 1
ATOM 893 C CA . VAL A 1 111 ? -12.356 -5.322 -2.761 1.00 98.06 111 VAL A CA 1
ATOM 894 C C . VAL A 1 111 ? -13.697 -5.874 -3.238 1.00 98.06 111 VAL A C 1
ATOM 896 O O . VAL A 1 111 ? -14.523 -5.102 -3.711 1.00 98.06 111 VAL A O 1
ATOM 899 N N . GLU A 1 112 ? -13.925 -7.176 -3.072 1.00 97.81 112 GLU A N 1
ATOM 900 C CA . GLU A 1 112 ? -15.119 -7.887 -3.555 1.00 97.81 112 GLU A CA 1
ATOM 901 C C . GLU A 1 112 ? -16.399 -7.539 -2.782 1.00 97.81 112 GLU A C 1
ATOM 903 O O . GLU A 1 112 ? -17.502 -7.752 -3.279 1.00 97.81 112 GLU A O 1
ATOM 908 N N . SER A 1 113 ? -16.278 -6.977 -1.578 1.00 97.88 113 SER A N 1
ATOM 909 C CA . SER A 1 113 ? -17.431 -6.635 -0.738 1.00 97.88 113 SER A CA 1
ATOM 910 C C . SER A 1 113 ? -18.317 -5.520 -1.304 1.00 97.88 113 SER A C 1
ATOM 912 O O . SER A 1 113 ? -19.460 -5.367 -0.865 1.00 97.88 113 SER A O 1
ATOM 914 N N . GLN A 1 114 ? -17.805 -4.713 -2.240 1.00 95.94 114 GLN A N 1
ATOM 915 C CA . GLN A 1 114 ? -18.527 -3.570 -2.794 1.00 95.94 114 GLN A CA 1
ATOM 916 C C . GLN A 1 114 ? -17.941 -3.094 -4.130 1.00 95.94 114 GLN A C 1
ATOM 918 O O . GLN A 1 114 ? -16.728 -3.108 -4.302 1.00 95.94 114 GLN A O 1
ATOM 923 N N . ASP A 1 115 ? -18.788 -2.533 -4.998 1.00 95.12 115 ASP A N 1
ATOM 924 C CA . ASP A 1 115 ? -18.386 -1.831 -6.237 1.00 95.12 115 ASP A CA 1
ATOM 925 C C . ASP A 1 115 ? -18.843 -0.358 -6.283 1.00 95.12 115 ASP A C 1
ATOM 927 O O . ASP A 1 115 ? -18.653 0.350 -7.272 1.00 95.12 115 ASP A O 1
ATOM 931 N N . SER A 1 116 ? -19.461 0.133 -5.206 1.00 95.06 116 SER A N 1
ATOM 932 C CA . SER A 1 116 ? -20.038 1.485 -5.143 1.00 95.06 116 SER A CA 1
ATOM 933 C C . SER A 1 116 ? -18.984 2.592 -5.043 1.00 95.06 116 SER A C 1
ATOM 935 O O . SER A 1 116 ? -19.243 3.728 -5.440 1.00 95.06 116 SER A O 1
ATOM 937 N N . TRP A 1 117 ? -17.796 2.283 -4.518 1.00 94.00 117 TRP A N 1
ATOM 938 C CA . TRP A 1 117 ? -16.708 3.234 -4.307 1.00 94.00 117 TRP A CA 1
ATOM 939 C C . TRP A 1 117 ? -15.381 2.722 -4.900 1.00 94.00 117 TRP A C 1
ATOM 941 O O . TRP A 1 117 ? -14.526 2.199 -4.181 1.00 94.00 117 TRP A O 1
ATOM 951 N N . PRO A 1 118 ? -15.154 2.903 -6.215 1.00 91.81 118 PRO A N 1
ATOM 952 C CA . PRO A 1 118 ? -13.955 2.400 -6.893 1.00 91.81 118 PRO A CA 1
ATOM 953 C C . PRO A 1 118 ? -12.635 2.954 -6.336 1.00 91.81 118 PRO A C 1
ATOM 955 O O . PRO A 1 118 ? -11.605 2.288 -6.352 1.00 91.81 118 PRO A O 1
ATOM 958 N N . GLN A 1 119 ? -12.636 4.177 -5.796 1.00 93.75 119 GLN A N 1
ATOM 959 C CA . GLN A 1 119 ? -11.429 4.783 -5.227 1.00 93.75 119 GLN A CA 1
ATOM 960 C C . GLN A 1 119 ? -10.952 4.044 -3.972 1.00 93.75 119 GLN A C 1
ATOM 962 O O . GLN A 1 119 ? -9.753 4.040 -3.699 1.00 93.75 119 GLN A O 1
ATOM 967 N N . PHE A 1 120 ? -11.856 3.392 -3.236 1.00 95.69 120 PHE A N 1
ATOM 968 C CA . PHE A 1 120 ? -11.484 2.538 -2.113 1.00 95.69 120 PHE A CA 1
ATOM 969 C C . PHE A 1 120 ? -10.718 1.296 -2.568 1.00 95.69 120 PHE A C 1
ATOM 971 O O . PHE A 1 120 ? -9.743 0.903 -1.925 1.00 95.69 120 PHE A O 1
ATOM 978 N N . HIS A 1 121 ? -11.078 0.722 -3.723 1.00 97.06 121 HIS A N 1
ATOM 979 C CA . HIS A 1 121 ? -10.327 -0.397 -4.295 1.00 97.06 121 HIS A CA 1
ATOM 980 C C . HIS A 1 121 ? -8.869 -0.033 -4.532 1.00 97.06 121 HIS A C 1
ATOM 982 O O . HIS A 1 121 ? -8.009 -0.876 -4.332 1.00 97.06 121 HIS A O 1
ATOM 988 N N . HIS A 1 122 ? -8.556 1.218 -4.881 1.00 96.81 122 HIS A N 1
ATOM 989 C CA . HIS A 1 122 ? -7.167 1.645 -5.058 1.00 96.81 122 HIS A CA 1
ATOM 990 C C . HIS A 1 122 ? -6.347 1.538 -3.761 1.00 96.81 122 HIS A C 1
ATOM 992 O O . HIS A 1 122 ? -5.162 1.220 -3.824 1.00 96.81 122 HIS A O 1
ATOM 998 N N . ILE A 1 123 ? -6.959 1.752 -2.592 1.00 96.12 123 ILE A N 1
ATOM 999 C CA . ILE A 1 123 ? -6.292 1.548 -1.296 1.00 96.12 123 ILE A CA 1
ATOM 1000 C C . ILE A 1 123 ? -5.981 0.057 -1.116 1.00 96.12 123 ILE A C 1
ATOM 1002 O O . ILE A 1 123 ? -4.852 -0.312 -0.805 1.00 96.12 123 ILE A O 1
ATOM 1006 N N . CYS A 1 124 ? -6.945 -0.818 -1.408 1.00 97.75 124 CYS A N 1
ATOM 1007 C CA . CYS A 1 124 ? -6.735 -2.263 -1.331 1.00 97.75 124 CYS A CA 1
ATOM 1008 C C . CYS A 1 124 ? -5.720 -2.764 -2.374 1.00 97.75 124 CYS A C 1
ATOM 1010 O O . CYS A 1 124 ? -4.881 -3.596 -2.055 1.00 97.75 124 CYS A O 1
ATOM 1012 N N . TYR A 1 125 ? -5.741 -2.246 -3.606 1.00 98.31 125 TYR A N 1
ATOM 1013 C CA . TYR A 1 125 ? -4.769 -2.579 -4.652 1.00 98.31 125 TYR A CA 1
ATOM 1014 C C . TYR A 1 125 ? -3.352 -2.168 -4.259 1.00 98.31 125 TYR A C 1
ATOM 1016 O O . TYR A 1 125 ? -2.403 -2.879 -4.582 1.00 98.31 125 TYR A O 1
ATOM 1024 N N . TRP A 1 126 ? -3.194 -1.044 -3.557 1.00 97.38 126 TRP A N 1
ATOM 1025 C CA . TRP A 1 126 ? -1.902 -0.640 -3.012 1.00 97.38 126 TRP A CA 1
ATOM 1026 C C . TRP A 1 126 ? -1.373 -1.673 -2.016 1.00 97.38 126 TRP A C 1
ATOM 1028 O O . TRP A 1 126 ? -0.255 -2.160 -2.185 1.00 97.38 126 TRP A O 1
ATOM 1038 N N . GLU A 1 127 ? -2.188 -2.072 -1.042 1.00 97.81 127 GLU A N 1
ATOM 1039 C CA . GLU A 1 127 ? -1.800 -3.085 -0.057 1.00 97.81 127 GLU A CA 1
ATOM 1040 C C . GLU A 1 127 ? -1.571 -4.463 -0.696 1.00 97.81 127 GLU A C 1
ATOM 1042 O O . GLU A 1 127 ? -0.560 -5.106 -0.429 1.00 97.81 127 GLU A O 1
ATOM 1047 N N . LEU A 1 128 ? -2.436 -4.893 -1.618 1.00 98.56 128 LEU A N 1
ATOM 1048 C CA . LEU A 1 128 ? -2.286 -6.144 -2.368 1.00 98.56 128 LEU A CA 1
ATOM 1049 C C . LEU A 1 128 ? -1.010 -6.161 -3.211 1.00 98.56 128 LEU A C 1
ATOM 1051 O O . LEU A 1 128 ? -0.351 -7.198 -3.300 1.00 98.56 128 LEU A O 1
ATOM 1055 N N . CYS A 1 129 ? -0.640 -5.033 -3.818 1.00 98.25 129 CYS A N 1
ATOM 1056 C CA . CYS A 1 129 ? 0.616 -4.896 -4.547 1.00 98.25 129 CYS A CA 1
ATOM 1057 C C . CYS A 1 129 ? 1.809 -5.175 -3.622 1.00 98.25 129 CYS A C 1
ATOM 1059 O O . CYS A 1 129 ? 2.642 -6.027 -3.934 1.00 98.25 129 CYS A O 1
ATOM 1061 N N . TRP A 1 130 ? 1.862 -4.523 -2.457 1.00 97.50 130 TRP A N 1
ATOM 1062 C CA . TRP A 1 130 ? 2.954 -4.702 -1.499 1.00 97.50 130 TRP A CA 1
ATOM 1063 C C . TRP A 1 130 ? 2.964 -6.079 -0.844 1.00 97.50 130 TRP A C 1
ATOM 1065 O O . TRP A 1 130 ? 4.028 -6.689 -0.772 1.00 97.50 130 TRP A O 1
ATOM 1075 N N . ALA A 1 131 ? 1.809 -6.612 -0.450 1.00 98.19 131 ALA A N 1
ATOM 1076 C CA . ALA A 1 131 ? 1.705 -7.958 0.102 1.00 98.19 131 ALA A CA 1
ATOM 1077 C C . ALA A 1 131 ? 2.220 -9.010 -0.892 1.00 98.19 131 ALA A C 1
ATOM 1079 O O . ALA A 1 131 ? 3.041 -9.852 -0.537 1.00 98.19 131 ALA A O 1
ATOM 1080 N N . ASN A 1 132 ? 1.855 -8.901 -2.175 1.00 98.44 132 ASN A N 1
ATOM 1081 C CA . ASN A 1 132 ? 2.396 -9.795 -3.199 1.00 98.44 132 ASN A CA 1
ATOM 1082 C C . ASN A 1 132 ? 3.899 -9.574 -3.448 1.00 98.44 132 ASN A C 1
ATOM 1084 O O . ASN A 1 132 ? 4.594 -10.547 -3.720 1.00 98.44 132 ASN A O 1
ATOM 1088 N N . CYS A 1 133 ? 4.426 -8.349 -3.332 1.00 98.06 133 CYS A N 1
ATOM 1089 C CA . CYS A 1 133 ? 5.874 -8.112 -3.382 1.00 98.06 133 CYS A CA 1
ATOM 1090 C C . CYS A 1 133 ? 6.613 -8.799 -2.224 1.00 98.06 133 CYS A C 1
ATOM 1092 O O . CYS A 1 133 ? 7.641 -9.428 -2.459 1.00 98.06 133 CYS A O 1
ATOM 1094 N N . VAL A 1 134 ? 6.095 -8.704 -0.993 1.00 97.12 134 VAL A N 1
ATOM 1095 C CA . VAL A 1 134 ? 6.685 -9.360 0.190 1.00 97.12 134 VAL A CA 1
ATOM 1096 C C . VAL A 1 134 ? 6.641 -10.882 0.043 1.00 97.12 134 VAL A C 1
ATOM 1098 O O . VAL A 1 134 ? 7.632 -11.548 0.323 1.00 97.12 134 VAL A O 1
ATOM 1101 N N . ALA A 1 135 ? 5.547 -11.425 -0.493 1.00 97.06 135 ALA A N 1
ATOM 1102 C CA . ALA A 1 135 ? 5.410 -12.848 -0.810 1.00 97.06 135 ALA A CA 1
ATOM 1103 C C . ALA A 1 135 ? 6.171 -13.292 -2.080 1.00 97.06 135 ALA A C 1
ATOM 1105 O O . ALA A 1 135 ? 6.010 -14.426 -2.522 1.00 97.06 135 ALA A O 1
ATOM 1106 N N . LEU A 1 136 ? 6.962 -12.411 -2.714 1.00 96.81 136 LEU A N 1
ATOM 1107 C CA . LEU A 1 136 ? 7.699 -12.668 -3.964 1.00 96.81 136 LEU A CA 1
ATOM 1108 C C . LEU A 1 136 ? 6.809 -13.078 -5.160 1.00 96.81 136 LEU A C 1
ATOM 1110 O O . LEU A 1 136 ? 7.283 -13.577 -6.183 1.00 96.81 136 LEU A O 1
ATOM 1114 N N . ASN A 1 137 ? 5.509 -12.798 -5.080 1.00 97.31 137 ASN A N 1
ATOM 1115 C CA . ASN A 1 137 ? 4.503 -13.056 -6.106 1.00 97.31 137 ASN A CA 1
ATOM 1116 C C . ASN A 1 137 ? 4.471 -11.927 -7.152 1.00 97.31 137 ASN A C 1
ATOM 1118 O O . ASN A 1 137 ? 3.442 -11.288 -7.387 1.00 97.31 137 ASN A O 1
ATOM 1122 N N . TRP A 1 138 ? 5.601 -11.689 -7.824 1.00 97.50 138 TRP A N 1
ATOM 1123 C CA . TRP A 1 138 ? 5.814 -10.535 -8.712 1.00 97.50 138 TRP A CA 1
ATOM 1124 C C . TRP A 1 138 ? 4.752 -10.367 -9.805 1.00 97.50 138 TRP A C 1
ATOM 1126 O O . TRP A 1 138 ? 4.317 -9.251 -10.073 1.00 97.50 138 TRP A O 1
ATOM 1136 N N . LYS A 1 139 ? 4.289 -11.470 -10.411 1.00 95.94 139 LYS A N 1
ATOM 1137 C CA . LYS A 1 139 ? 3.237 -11.432 -11.444 1.00 95.94 139 LYS A CA 1
ATOM 1138 C C . LYS A 1 139 ? 1.911 -10.898 -10.899 1.00 95.94 139 LYS A C 1
ATOM 1140 O O . LYS A 1 139 ? 1.248 -10.115 -11.567 1.00 95.94 139 LYS A O 1
ATOM 1145 N N . ARG A 1 140 ? 1.525 -11.299 -9.683 1.00 97.38 140 ARG A N 1
ATOM 1146 C CA . ARG A 1 140 ? 0.304 -10.797 -9.035 1.00 97.38 140 ARG A CA 1
ATOM 1147 C C . ARG A 1 140 ? 0.472 -9.349 -8.587 1.00 97.38 140 ARG A C 1
ATOM 1149 O O . ARG A 1 140 ? -0.439 -8.554 -8.786 1.00 97.38 140 ARG A O 1
ATOM 1156 N N . ALA A 1 141 ? 1.640 -8.992 -8.054 1.00 98.25 141 ALA A N 1
ATOM 1157 C CA . ALA A 1 141 ? 1.946 -7.608 -7.698 1.00 98.25 141 ALA A CA 1
ATOM 1158 C C . ALA A 1 141 ? 1.844 -6.668 -8.916 1.00 98.25 141 ALA A C 1
ATOM 1160 O O . ALA A 1 141 ? 1.265 -5.586 -8.813 1.00 98.25 141 ALA A O 1
ATOM 1161 N N . GLU A 1 142 ? 2.329 -7.100 -10.087 1.00 97.44 142 GLU A N 1
ATOM 1162 C CA . GLU A 1 142 ? 2.252 -6.320 -11.329 1.00 97.44 142 GLU A CA 1
ATOM 1163 C C . GLU A 1 142 ? 0.804 -5.990 -11.720 1.00 97.44 142 GLU A C 1
ATOM 1165 O O . GLU A 1 142 ? 0.533 -4.854 -12.104 1.00 97.44 142 GLU A O 1
ATOM 1170 N N . ILE A 1 143 ? -0.133 -6.937 -11.575 1.00 97.94 143 ILE A N 1
ATOM 1171 C CA . ILE A 1 143 ? -1.557 -6.728 -11.894 1.00 97.94 143 ILE A CA 1
ATOM 1172 C C . ILE A 1 143 ? -2.118 -5.541 -11.101 1.00 97.94 143 ILE A C 1
ATOM 1174 O O . ILE A 1 143 ? -2.776 -4.664 -11.665 1.00 97.94 143 ILE A O 1
ATOM 1178 N N . TYR A 1 144 ? -1.839 -5.483 -9.798 1.00 98.06 144 TYR A N 1
ATOM 1179 C CA . TYR A 1 144 ? -2.315 -4.393 -8.947 1.00 98.06 144 TYR A CA 1
ATOM 1180 C C . TYR A 1 144 ? -1.582 -3.077 -9.224 1.00 98.06 144 TYR A C 1
ATOM 1182 O O . TYR A 1 144 ? -2.216 -2.023 -9.270 1.00 98.06 144 TYR A O 1
ATOM 1190 N N . ALA A 1 145 ? -0.274 -3.123 -9.495 1.00 97.38 145 ALA A N 1
ATOM 1191 C CA . ALA A 1 145 ? 0.485 -1.945 -9.913 1.00 97.38 145 ALA A CA 1
ATOM 1192 C C . ALA A 1 145 ? -0.030 -1.362 -11.245 1.00 97.38 145 ALA A C 1
ATOM 1194 O O . ALA A 1 145 ? -0.113 -0.142 -11.390 1.00 97.38 145 ALA A O 1
ATOM 1195 N N . ALA A 1 146 ? -0.422 -2.213 -12.198 1.00 97.31 146 ALA A N 1
ATOM 1196 C CA . ALA A 1 146 ? -1.032 -1.807 -13.462 1.00 97.31 146 ALA A CA 1
ATOM 1197 C C . ALA A 1 146 ? -2.408 -1.162 -13.246 1.00 97.31 146 ALA A C 1
ATOM 1199 O O . ALA A 1 146 ? -2.618 -0.037 -13.698 1.00 97.31 146 ALA A O 1
ATOM 1200 N N . LYS A 1 147 ? -3.294 -1.799 -12.462 1.00 97.25 147 LYS A N 1
ATOM 1201 C CA . LYS A 1 147 ? -4.595 -1.219 -12.077 1.00 97.25 147 LYS A CA 1
ATOM 1202 C C . LYS A 1 147 ? -4.428 0.173 -11.465 1.00 97.25 147 LYS A C 1
ATOM 1204 O O . LYS A 1 147 ? -5.119 1.105 -11.864 1.00 97.25 147 LYS A O 1
ATOM 1209 N N . LEU A 1 148 ? -3.477 0.349 -10.547 1.00 96.94 148 LEU A N 1
ATOM 1210 C CA . LEU A 1 148 ? -3.182 1.653 -9.947 1.00 96.94 148 LEU A CA 1
ATOM 1211 C C . LEU A 1 148 ? -2.694 2.680 -10.975 1.00 96.94 148 LEU A C 1
ATOM 1213 O O . LEU A 1 148 ? -3.177 3.810 -10.980 1.00 96.94 148 LEU A O 1
ATOM 1217 N N . ALA A 1 149 ? -1.765 2.301 -11.854 1.00 94.94 149 ALA A N 1
ATOM 1218 C CA . ALA A 1 149 ? -1.225 3.188 -12.885 1.00 94.94 149 ALA A CA 1
ATOM 1219 C C . ALA A 1 149 ? -2.277 3.652 -13.908 1.00 94.94 149 ALA A C 1
ATOM 1221 O O . ALA A 1 149 ? -2.173 4.760 -14.441 1.00 94.94 149 ALA A O 1
ATOM 1222 N N . GLU A 1 150 ? -3.269 2.808 -14.189 1.00 94.19 150 GLU A N 1
ATOM 1223 C CA . GLU A 1 150 ? -4.325 3.058 -15.172 1.00 94.19 150 GLU A CA 1
ATOM 1224 C C . GLU A 1 150 ? -5.526 3.796 -14.572 1.00 94.19 150 GLU A C 1
ATOM 1226 O O . GLU A 1 150 ? -6.079 4.692 -15.210 1.00 94.19 150 GLU A O 1
ATOM 1231 N N . GLN A 1 151 ? -5.924 3.446 -13.346 1.00 94.38 151 GLN A N 1
ATOM 1232 C CA . GLN A 1 151 ? -7.203 3.867 -12.763 1.00 94.38 151 GLN A CA 1
ATOM 1233 C C . GLN A 1 151 ? -7.049 4.978 -11.714 1.00 94.38 151 GLN A C 1
ATOM 1235 O O . GLN A 1 151 ? -7.961 5.788 -11.522 1.00 94.38 151 GLN A O 1
ATOM 1240 N N . SER A 1 152 ? -5.901 5.061 -11.033 1.00 92.81 152 SER A N 1
ATOM 1241 C CA . SER A 1 152 ? -5.700 6.012 -9.939 1.00 92.81 152 SER A CA 1
ATOM 1242 C C . SER A 1 152 ? -5.057 7.320 -10.402 1.00 92.81 152 SER A C 1
ATOM 1244 O O . SER A 1 152 ? -4.045 7.351 -11.100 1.00 92.81 152 SER A O 1
ATOM 1246 N N . LYS A 1 153 ? -5.614 8.442 -9.929 1.00 88.56 153 LYS A N 1
ATOM 1247 C CA . LYS A 1 153 ? -5.086 9.797 -10.175 1.00 88.56 153 LYS A CA 1
ATOM 1248 C C . LYS A 1 153 ? -4.083 10.272 -9.114 1.00 88.56 153 LYS A C 1
ATOM 1250 O O . LYS A 1 153 ? -3.561 11.377 -9.242 1.00 88.56 153 LYS A O 1
ATOM 1255 N N . TRP A 1 154 ? -3.807 9.457 -8.090 1.00 88.06 154 TRP A N 1
ATOM 1256 C CA . TRP A 1 154 ? -2.948 9.834 -6.959 1.00 88.06 154 TRP A CA 1
ATOM 1257 C C . TRP A 1 154 ? -1.503 10.127 -7.373 1.00 88.06 154 TRP A C 1
ATOM 1259 O O . TRP A 1 154 ? -0.994 11.202 -7.082 1.00 88.06 154 TRP A O 1
ATOM 1269 N N . SER A 1 155 ? -0.831 9.195 -8.054 1.00 91.44 155 SER A N 1
ATOM 1270 C CA . SER A 1 155 ? 0.516 9.427 -8.587 1.00 91.44 155 SER A CA 1
ATOM 1271 C C . SER A 1 155 ? 0.866 8.407 -9.667 1.00 91.44 155 SER A C 1
ATOM 1273 O O . SER A 1 155 ? 1.513 7.388 -9.417 1.00 91.44 155 SER A O 1
ATOM 1275 N N . ARG A 1 156 ? 0.485 8.705 -10.913 1.00 93.75 156 ARG A N 1
ATOM 1276 C CA . ARG A 1 156 ? 0.844 7.869 -12.072 1.00 93.75 156 ARG A CA 1
ATOM 1277 C C . ARG A 1 156 ? 2.362 7.728 -12.238 1.00 93.75 156 ARG A C 1
ATOM 1279 O O . ARG A 1 156 ? 2.841 6.675 -12.639 1.00 93.75 156 ARG A O 1
ATOM 1286 N N . THR A 1 157 ? 3.117 8.754 -11.842 1.00 95.31 157 THR A N 1
ATOM 1287 C CA . THR A 1 157 ? 4.584 8.727 -11.727 1.00 95.31 157 THR A CA 1
ATOM 1288 C C . THR A 1 157 ? 5.068 7.576 -10.851 1.00 95.31 157 THR A C 1
ATOM 1290 O O . THR A 1 157 ? 5.908 6.783 -11.274 1.00 95.31 157 THR A O 1
ATOM 1293 N N . THR A 1 158 ? 4.533 7.480 -9.630 1.00 95.25 158 THR A N 1
ATOM 1294 C CA . THR A 1 158 ? 4.936 6.461 -8.656 1.00 95.25 158 THR A CA 1
ATOM 1295 C C . THR A 1 158 ? 4.507 5.077 -9.120 1.00 95.25 158 THR A C 1
ATOM 1297 O O . THR A 1 158 ? 5.323 4.161 -9.102 1.00 95.25 158 THR A O 1
ATOM 1300 N N . TYR A 1 159 ? 3.274 4.930 -9.610 1.00 96.12 159 TYR A N 1
ATOM 1301 C CA . TYR A 1 159 ? 2.757 3.631 -10.042 1.00 96.12 159 TYR A CA 1
ATOM 1302 C C . TYR A 1 159 ? 3.483 3.082 -11.276 1.00 96.12 159 TY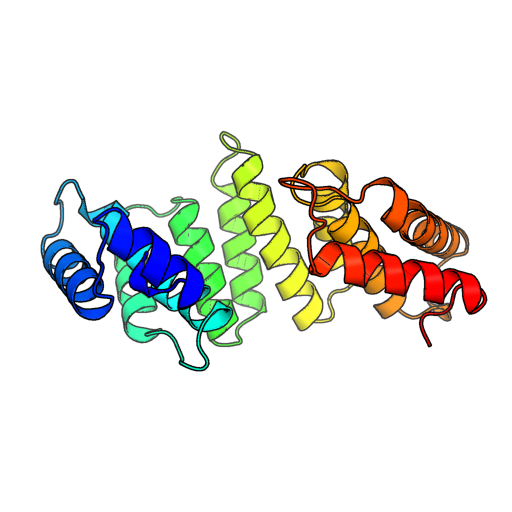R A C 1
ATOM 1304 O O . TYR A 1 159 ? 3.832 1.905 -11.286 1.00 96.12 159 TYR A O 1
ATOM 1312 N N . ASN A 1 160 ? 3.800 3.916 -12.276 1.00 96.88 160 ASN A N 1
ATOM 1313 C CA . ASN A 1 160 ? 4.585 3.478 -13.438 1.00 96.88 160 ASN A CA 1
ATOM 1314 C C . ASN A 1 160 ? 5.988 3.017 -13.032 1.00 96.88 160 ASN A C 1
ATOM 1316 O O . ASN A 1 160 ? 6.446 1.965 -13.477 1.00 96.88 160 ASN A O 1
ATOM 1320 N N . TYR A 1 161 ? 6.657 3.787 -12.169 1.00 97.12 161 TYR A N 1
ATOM 1321 C CA . TYR A 1 161 ? 7.978 3.427 -11.663 1.00 97.12 161 TYR A CA 1
ATOM 1322 C C . TYR A 1 161 ? 7.933 2.120 -10.863 1.00 97.12 161 TYR A C 1
ATOM 1324 O O . TYR A 1 161 ? 8.729 1.215 -11.103 1.00 97.12 161 TYR A O 1
ATOM 1332 N N . GLN A 1 162 ? 6.968 1.992 -9.950 1.00 96.50 162 GLN A N 1
ATOM 1333 C CA . GLN A 1 162 ? 6.773 0.796 -9.137 1.00 96.50 162 GLN A CA 1
ATOM 1334 C C . GLN A 1 162 ? 6.487 -0.434 -10.003 1.00 96.50 162 GLN A C 1
ATOM 1336 O O . GLN A 1 162 ? 7.133 -1.461 -9.813 1.00 96.50 162 GLN A O 1
ATOM 1341 N N . ARG A 1 163 ? 5.582 -0.327 -10.985 1.00 97.25 163 ARG A N 1
ATOM 1342 C CA . ARG A 1 163 ? 5.279 -1.412 -11.925 1.00 97.25 163 ARG A CA 1
ATOM 1343 C C . ARG A 1 163 ? 6.532 -1.858 -12.678 1.00 97.25 163 ARG A C 1
ATOM 1345 O O . ARG A 1 163 ? 6.811 -3.050 -12.721 1.00 97.25 163 ARG A O 1
ATOM 1352 N N . ALA A 1 164 ? 7.312 -0.917 -13.211 1.00 97.12 164 ALA A N 1
ATOM 1353 C CA . ALA A 1 164 ? 8.551 -1.233 -13.915 1.00 97.12 164 ALA A CA 1
ATOM 1354 C C . ALA A 1 164 ? 9.560 -1.962 -13.009 1.00 97.12 164 ALA A C 1
ATOM 1356 O O . ALA A 1 164 ? 10.137 -2.969 -13.416 1.00 97.12 164 ALA A O 1
ATOM 1357 N N . CYS A 1 165 ? 9.730 -1.514 -11.761 1.00 96.44 165 CYS A N 1
ATOM 1358 C CA . CYS A 1 165 ? 10.571 -2.207 -10.782 1.00 96.44 165 CYS A CA 1
ATOM 1359 C C . CYS A 1 165 ? 10.074 -3.631 -10.495 1.00 96.44 165 CYS A C 1
ATOM 1361 O O . CYS A 1 165 ? 10.874 -4.559 -10.517 1.00 96.44 165 CYS A O 1
ATOM 1363 N N . ILE A 1 166 ? 8.769 -3.820 -10.272 1.00 97.12 166 ILE A N 1
ATOM 1364 C CA . ILE A 1 166 ? 8.167 -5.140 -10.011 1.00 97.12 166 ILE A CA 1
ATOM 1365 C C . ILE A 1 166 ? 8.398 -6.095 -11.186 1.00 97.12 166 ILE A C 1
ATOM 1367 O O . ILE A 1 166 ? 8.781 -7.245 -10.974 1.00 97.12 166 ILE A O 1
ATOM 1371 N N . MET A 1 167 ? 8.227 -5.622 -12.423 1.00 96.88 167 MET A N 1
ATOM 1372 C CA . MET A 1 167 ? 8.523 -6.418 -13.617 1.00 96.88 167 MET A CA 1
ATOM 1373 C C . MET A 1 167 ? 9.995 -6.843 -13.643 1.00 96.88 167 MET A C 1
ATOM 1375 O O . MET A 1 167 ? 10.293 -8.015 -13.860 1.00 96.88 167 MET A O 1
ATOM 1379 N N . LEU A 1 168 ? 10.917 -5.921 -13.355 1.00 95.69 168 LEU A N 1
ATOM 1380 C CA . LEU A 1 168 ? 12.353 -6.203 -13.324 1.00 95.69 168 LEU A CA 1
ATOM 1381 C C . LEU A 1 168 ? 12.765 -7.180 -12.212 1.00 95.69 168 LEU A C 1
ATOM 1383 O O . LEU A 1 168 ? 13.715 -7.936 -12.412 1.00 95.69 168 LEU A O 1
ATOM 1387 N N . MET A 1 169 ? 12.046 -7.228 -11.084 1.00 95.50 169 MET A N 1
ATOM 1388 C CA . MET A 1 169 ? 12.303 -8.197 -10.004 1.00 95.50 169 MET A CA 1
ATOM 1389 C C . MET A 1 169 ? 12.076 -9.655 -10.429 1.00 95.50 169 MET A C 1
ATOM 1391 O O . MET A 1 169 ? 12.632 -10.559 -9.812 1.00 95.50 169 MET A O 1
ATOM 1395 N N . ARG A 1 170 ? 11.338 -9.903 -11.522 1.00 92.31 170 ARG A N 1
ATOM 1396 C CA . ARG A 1 170 ? 11.231 -11.238 -12.142 1.00 92.31 170 ARG A CA 1
ATOM 1397 C C . ARG A 1 170 ? 12.552 -11.703 -12.775 1.00 92.31 170 ARG A C 1
ATOM 1399 O O . ARG A 1 170 ? 12.700 -12.890 -13.052 1.00 92.31 170 ARG A O 1
ATOM 1406 N N . GLY A 1 171 ? 13.492 -10.781 -12.996 1.00 89.94 171 GLY A N 1
ATOM 1407 C CA . GLY A 1 171 ? 14.784 -10.997 -13.644 1.00 89.94 171 GLY A CA 1
ATOM 1408 C C . GLY A 1 171 ? 14.758 -10.644 -15.132 1.00 89.94 171 GLY A C 1
ATOM 1409 O O . GLY A 1 171 ? 13.855 -11.053 -15.855 1.00 89.94 171 GLY A O 1
ATOM 1410 N N . TYR A 1 172 ? 15.782 -9.924 -15.612 1.00 86.56 172 TYR A N 1
ATOM 1411 C CA . TYR A 1 172 ? 15.882 -9.479 -17.015 1.00 86.56 172 TYR A CA 1
ATOM 1412 C C . TYR A 1 172 ? 15.774 -10.631 -18.022 1.00 86.56 172 TYR A C 1
ATOM 1414 O O . TYR A 1 172 ? 15.132 -10.482 -19.054 1.00 86.56 172 TYR A O 1
ATOM 1422 N N . ASN A 1 173 ? 16.359 -11.787 -17.700 1.00 88.06 173 ASN A N 1
ATOM 1423 C CA . ASN A 1 173 ? 16.350 -12.965 -18.573 1.00 88.06 173 ASN A CA 1
ATOM 1424 C C . ASN A 1 173 ? 14.999 -13.702 -18.580 1.00 88.06 173 ASN A C 1
ATOM 1426 O O . ASN A 1 173 ? 14.772 -14.557 -19.429 1.00 88.06 173 ASN A O 1
ATOM 1430 N N . CYS A 1 174 ? 14.114 -13.386 -17.633 1.00 91.94 174 CYS A N 1
ATOM 1431 C CA . CYS A 1 174 ? 12.783 -13.977 -17.508 1.00 91.94 174 CYS A CA 1
ATOM 1432 C C . CYS A 1 174 ? 11.697 -13.126 -18.184 1.00 91.94 174 CYS A C 1
ATOM 1434 O O . CYS A 1 174 ? 10.522 -13.500 -18.154 1.00 91.94 174 CYS A O 1
ATOM 1436 N N . LEU A 1 175 ? 12.068 -11.961 -18.723 1.00 93.31 175 LEU A N 1
ATOM 1437 C CA . LEU A 1 175 ? 11.170 -11.061 -19.433 1.00 93.31 175 LEU A CA 1
ATOM 1438 C C . LEU A 1 175 ? 11.314 -11.275 -20.938 1.00 93.31 175 LEU A C 1
ATOM 1440 O O . LEU A 1 175 ? 12.418 -11.321 -21.482 1.00 93.31 175 LEU A O 1
ATOM 1444 N N . SER A 1 176 ? 10.179 -11.369 -21.619 1.00 96.00 176 SER A N 1
ATOM 1445 C CA . SER A 1 176 ? 10.124 -11.313 -23.077 1.00 96.00 176 SER A CA 1
ATOM 1446 C C . SER A 1 176 ? 10.592 -9.948 -23.595 1.00 96.00 176 SER A C 1
ATOM 1448 O O . SER A 1 176 ? 10.645 -8.953 -22.866 1.00 96.00 176 SER A O 1
ATOM 1450 N N . ARG A 1 177 ? 10.893 -9.873 -24.895 1.00 94.69 177 ARG A N 1
ATOM 1451 C CA . ARG A 1 177 ? 11.268 -8.609 -25.543 1.00 94.69 177 ARG A CA 1
ATOM 1452 C C . ARG A 1 177 ? 10.186 -7.534 -25.383 1.00 94.69 177 ARG A C 1
ATOM 1454 O O . ARG A 1 177 ? 10.519 -6.375 -25.154 1.00 94.69 177 ARG A O 1
ATOM 1461 N N . ASP A 1 178 ? 8.915 -7.920 -25.448 1.00 96.62 178 ASP A N 1
ATOM 1462 C CA . ASP A 1 178 ? 7.785 -6.996 -25.314 1.00 96.62 178 ASP A CA 1
ATOM 1463 C C . ASP A 1 178 ? 7.599 -6.510 -23.873 1.00 96.62 178 ASP A C 1
ATOM 1465 O O . ASP A 1 178 ? 7.333 -5.328 -23.638 1.00 96.62 178 ASP A O 1
ATOM 1469 N N . GLU A 1 179 ? 7.818 -7.380 -22.887 1.00 95.94 179 GLU A N 1
ATOM 1470 C CA . GLU A 1 179 ? 7.835 -6.977 -21.478 1.00 95.94 179 GLU A CA 1
ATOM 1471 C C . GLU A 1 179 ? 9.001 -6.025 -21.183 1.00 95.94 179 GLU A C 1
ATOM 1473 O O . GLU A 1 179 ? 8.809 -5.022 -20.497 1.00 95.94 179 GLU A O 1
ATOM 1478 N N . LEU A 1 180 ? 10.191 -6.266 -21.746 1.00 95.69 180 LEU A N 1
ATOM 1479 C CA . LEU A 1 180 ? 11.323 -5.339 -21.630 1.00 95.69 180 LEU A CA 1
ATOM 1480 C C . LEU A 1 180 ? 11.021 -3.985 -22.286 1.00 95.69 180 LEU A C 1
ATOM 1482 O O . LEU A 1 180 ? 11.314 -2.940 -21.706 1.00 95.69 180 LEU A O 1
ATOM 1486 N N . ASN A 1 181 ? 10.387 -3.981 -23.461 1.00 96.00 181 ASN A N 1
ATOM 1487 C CA . ASN A 1 181 ? 9.928 -2.749 -24.106 1.00 96.00 181 ASN A CA 1
ATOM 1488 C C . ASN A 1 181 ? 8.909 -2.005 -23.232 1.00 96.00 181 ASN A C 1
ATOM 1490 O O . ASN A 1 181 ? 8.987 -0.785 -23.099 1.00 96.00 181 ASN A O 1
ATOM 1494 N N . THR A 1 182 ? 8.002 -2.738 -22.583 1.00 96.75 182 THR A N 1
ATOM 1495 C CA . THR A 1 182 ? 7.027 -2.179 -21.639 1.00 96.75 182 THR A CA 1
ATOM 1496 C C . THR A 1 182 ? 7.727 -1.534 -20.445 1.00 96.75 182 THR A C 1
ATOM 1498 O O . THR A 1 182 ? 7.416 -0.396 -20.104 1.00 96.75 182 THR A O 1
ATOM 1501 N N . VAL A 1 183 ? 8.723 -2.195 -19.847 1.00 97.06 183 VAL A N 1
ATOM 1502 C CA . VAL A 1 183 ? 9.538 -1.622 -18.759 1.00 97.06 183 VAL A CA 1
ATOM 1503 C C . VAL A 1 183 ? 10.222 -0.329 -19.202 1.00 97.06 183 VAL A C 1
ATOM 1505 O O . VAL A 1 183 ? 10.148 0.677 -18.494 1.00 97.06 183 VAL A O 1
ATOM 1508 N N . ASN A 1 184 ? 10.853 -0.333 -20.379 1.00 96.56 184 ASN A N 1
ATOM 1509 C CA . ASN A 1 184 ? 11.536 0.843 -20.917 1.00 96.56 184 ASN A CA 1
ATOM 1510 C C . ASN A 1 184 ? 10.560 2.006 -21.121 1.00 96.56 184 ASN A C 1
ATOM 1512 O O . ASN A 1 184 ? 10.851 3.134 -20.721 1.00 96.56 184 ASN A O 1
ATOM 1516 N N . GLN A 1 185 ? 9.382 1.724 -21.678 1.00 96.94 185 GLN A N 1
ATOM 1517 C CA . GLN A 1 185 ? 8.334 2.718 -21.877 1.00 96.94 185 GLN A CA 1
ATOM 1518 C C . GLN A 1 185 ? 7.822 3.273 -20.542 1.00 96.94 185 GLN A C 1
ATOM 1520 O O . GLN A 1 185 ? 7.736 4.490 -20.375 1.00 96.94 185 GLN A O 1
ATOM 1525 N N . LEU A 1 186 ? 7.548 2.403 -19.565 1.00 97.25 186 LEU A N 1
ATOM 1526 C CA . LEU A 1 186 ? 7.116 2.808 -18.227 1.00 97.25 186 LEU A CA 1
ATOM 1527 C C . LEU A 1 186 ? 8.144 3.742 -17.580 1.00 97.25 186 LEU A C 1
ATOM 1529 O O . LEU A 1 186 ? 7.760 4.810 -17.106 1.00 97.25 186 LEU A O 1
ATOM 1533 N N . MET A 1 187 ? 9.434 3.381 -17.609 1.00 97.19 187 MET A N 1
ATOM 1534 C CA . MET A 1 187 ? 10.536 4.190 -17.070 1.00 97.19 187 MET A CA 1
ATOM 1535 C C . MET A 1 187 ? 10.673 5.544 -17.785 1.00 97.19 187 MET A C 1
ATOM 1537 O O . MET A 1 187 ? 10.842 6.575 -17.123 1.00 97.19 187 MET A O 1
ATOM 1541 N N . ALA A 1 188 ? 10.549 5.564 -19.115 1.00 96.00 188 ALA A N 1
ATOM 1542 C CA . ALA A 1 188 ? 10.587 6.785 -19.919 1.00 96.00 188 ALA A CA 1
ATOM 1543 C C . ALA A 1 188 ? 9.390 7.714 -19.650 1.00 96.00 188 ALA A C 1
ATOM 1545 O O . ALA A 1 188 ? 9.504 8.936 -19.776 1.00 96.00 188 ALA A O 1
ATOM 1546 N N . ASP A 1 189 ? 8.248 7.156 -19.252 1.00 95.69 189 ASP A N 1
ATOM 1547 C CA . ASP A 1 189 ? 7.032 7.908 -18.963 1.00 95.69 189 ASP A CA 1
ATOM 1548 C C . ASP A 1 189 ? 6.976 8.480 -17.541 1.00 95.69 189 ASP A C 1
ATOM 1550 O O . ASP A 1 189 ? 6.263 9.459 -17.316 1.00 95.69 189 ASP A O 1
ATOM 1554 N N . VAL A 1 190 ? 7.743 7.938 -16.585 1.00 96.31 190 VAL A N 1
ATOM 1555 C CA . VAL A 1 190 ? 7.779 8.423 -15.187 1.00 96.31 190 VAL A CA 1
ATOM 1556 C C . VAL A 1 190 ? 7.921 9.957 -15.102 1.00 96.31 190 VAL A C 1
ATOM 1558 O O . VAL A 1 190 ? 7.114 10.583 -14.414 1.00 96.31 190 VAL A O 1
ATOM 1561 N N . PRO A 1 191 ? 8.853 10.630 -15.812 1.00 95.00 191 PRO A N 1
ATOM 1562 C CA . PRO A 1 191 ? 8.995 12.086 -15.728 1.00 95.00 191 PRO A CA 1
ATOM 1563 C C . PRO A 1 191 ? 7.806 12.876 -16.282 1.00 95.00 191 PRO A C 1
ATOM 1565 O O . PRO A 1 191 ? 7.607 14.017 -15.861 1.00 95.00 191 PRO A O 1
ATOM 1568 N N . LYS A 1 192 ? 7.024 12.292 -17.200 1.00 94.56 192 LYS A N 1
ATOM 1569 C CA . LYS A 1 192 ? 5.920 12.968 -17.899 1.00 94.56 192 LYS A CA 1
ATOM 1570 C C . LYS A 1 192 ? 4.725 13.224 -16.988 1.00 94.56 192 LYS A C 1
ATOM 1572 O O . LYS A 1 192 ? 4.024 14.213 -17.167 1.00 94.56 192 LYS A O 1
ATOM 1577 N N . TYR A 1 193 ? 4.507 12.356 -16.002 1.00 92.19 193 TYR A N 1
ATOM 1578 C CA . TYR A 1 193 ? 3.339 12.417 -15.121 1.00 92.19 193 TYR A CA 1
ATOM 1579 C C . TYR A 1 193 ? 3.602 13.110 -13.781 1.00 92.19 193 TYR A C 1
ATOM 1581 O O . TYR A 1 193 ? 2.705 13.155 -12.937 1.00 92.19 193 TYR A O 1
ATOM 1589 N N . LYS A 1 194 ? 4.813 13.649 -13.568 1.00 93.19 194 LYS A N 1
ATOM 1590 C CA . LYS A 1 194 ? 5.203 14.277 -12.301 1.00 93.19 194 LYS A CA 1
ATOM 1591 C C . LYS A 1 194 ? 4.292 15.456 -11.980 1.00 93.19 194 LYS A C 1
ATOM 1593 O O . LYS A 1 194 ? 4.245 16.442 -12.717 1.00 93.19 194 LYS A O 1
ATOM 1598 N N . GLN A 1 195 ? 3.654 15.394 -10.823 1.00 90.12 195 GLN A N 1
ATOM 1599 C CA . GLN A 1 195 ? 2.742 16.414 -10.351 1.00 90.12 195 GLN A CA 1
ATOM 1600 C C . GLN A 1 195 ? 3.488 17.502 -9.562 1.00 90.12 195 GLN A C 1
ATOM 1602 O O . GLN A 1 195 ? 4.622 17.347 -9.078 1.00 90.12 195 GLN A O 1
ATOM 1607 N N . ARG A 1 196 ? 2.843 18.662 -9.444 1.00 88.31 196 ARG A N 1
ATOM 1608 C CA . ARG A 1 196 ? 3.245 19.735 -8.531 1.00 88.31 196 ARG A CA 1
ATOM 1609 C C . ARG A 1 196 ? 2.030 20.132 -7.711 1.00 88.31 196 ARG A C 1
ATOM 1611 O O . ARG A 1 196 ? 1.021 20.534 -8.275 1.00 88.31 196 ARG A O 1
ATOM 1618 N N . ILE A 1 197 ? 2.154 20.060 -6.394 1.00 81.62 197 ILE A N 1
ATOM 1619 C CA . ILE A 1 197 ? 1.133 20.506 -5.449 1.00 81.62 197 ILE A CA 1
ATOM 1620 C C . ILE A 1 197 ? 1.665 21.776 -4.790 1.00 81.62 197 ILE A C 1
ATOM 1622 O O . ILE A 1 197 ? 2.773 21.776 -4.251 1.00 81.62 197 ILE A O 1
ATOM 1626 N N . ALA A 1 198 ? 0.922 22.880 -4.908 1.00 84.06 198 ALA A N 1
ATOM 1627 C CA . ALA A 1 198 ? 1.356 24.207 -4.452 1.00 84.06 198 ALA A CA 1
ATOM 1628 C C . ALA A 1 198 ? 2.778 24.577 -4.942 1.00 84.06 198 ALA A C 1
ATOM 1630 O O . ALA A 1 198 ? 3.636 25.024 -4.181 1.00 84.06 198 ALA A O 1
ATOM 1631 N N . GLY A 1 199 ? 3.070 24.297 -6.218 1.00 85.06 199 GLY A N 1
ATOM 1632 C CA . GLY A 1 199 ? 4.372 24.568 -6.843 1.00 85.06 199 GLY A CA 1
ATOM 1633 C C . GLY A 1 199 ? 5.503 23.599 -6.468 1.00 85.06 199 GLY A C 1
ATOM 1634 O O . GLY A 1 199 ? 6.566 23.643 -7.090 1.00 85.06 199 GLY A O 1
ATOM 1635 N N . LYS A 1 200 ? 5.296 22.678 -5.518 1.00 85.94 200 LYS A N 1
ATOM 1636 C CA . LYS A 1 200 ? 6.296 21.692 -5.080 1.00 85.94 200 LYS A CA 1
ATOM 1637 C C . LYS A 1 200 ? 5.976 20.302 -5.631 1.00 85.94 200 LYS A C 1
ATOM 1639 O O . LYS A 1 200 ? 4.849 19.833 -5.538 1.00 85.94 200 LYS A O 1
ATOM 1644 N N . SER A 1 201 ? 6.973 19.612 -6.186 1.00 83.62 201 SER A N 1
ATOM 1645 C CA . SER A 1 201 ? 6.822 18.183 -6.506 1.00 83.62 201 SER A CA 1
ATOM 1646 C C . SER A 1 201 ? 6.962 17.323 -5.255 1.00 83.62 201 SER A C 1
ATOM 1648 O O . SER A 1 201 ? 7.798 17.616 -4.391 1.00 83.62 201 SER A O 1
ATOM 1650 N N . LEU A 1 202 ? 6.194 16.237 -5.213 1.00 88.31 202 LEU A N 1
ATOM 1651 C CA . LEU A 1 202 ? 6.219 15.252 -4.139 1.00 88.31 202 LEU A CA 1
ATOM 1652 C C . LEU A 1 202 ? 7.601 14.574 -4.045 1.00 88.31 202 LEU A C 1
ATOM 1654 O O . LEU A 1 202 ? 8.180 14.235 -5.083 1.00 88.31 202 LEU A O 1
ATOM 1658 N N . PRO A 1 203 ? 8.153 14.355 -2.835 1.00 89.56 203 PRO A N 1
ATOM 1659 C CA . PRO A 1 203 ? 9.463 13.720 -2.671 1.00 89.56 203 PRO A CA 1
ATOM 1660 C C . PRO A 1 203 ? 9.575 12.348 -3.350 1.00 89.56 203 PRO A C 1
ATOM 1662 O O . PRO A 1 203 ? 10.567 12.092 -4.032 1.00 89.56 203 PRO A O 1
ATOM 1665 N N . MET A 1 204 ? 8.540 11.510 -3.234 1.00 90.62 204 MET A N 1
ATOM 1666 C CA . MET A 1 204 ? 8.516 10.170 -3.837 1.00 90.62 204 MET A CA 1
ATOM 1667 C C . MET A 1 204 ? 8.552 10.220 -5.368 1.00 90.62 204 MET A C 1
ATOM 1669 O O . MET A 1 204 ? 9.309 9.486 -5.998 1.00 90.62 204 MET A O 1
ATOM 1673 N N . GLU A 1 205 ? 7.835 11.165 -5.982 1.00 94.56 205 GLU A N 1
ATOM 1674 C CA . GLU A 1 205 ? 7.880 11.355 -7.434 1.00 94.56 205 GLU A CA 1
ATOM 1675 C C . GLU A 1 205 ? 9.243 11.863 -7.910 1.00 94.56 205 GLU A C 1
ATOM 1677 O O . GLU A 1 205 ? 9.752 11.414 -8.934 1.00 94.56 205 GLU A O 1
ATOM 1682 N N . LYS A 1 206 ? 9.884 12.772 -7.160 1.00 94.44 206 LYS A N 1
ATOM 1683 C CA . LYS A 1 206 ? 11.251 13.219 -7.481 1.00 94.44 206 LYS A CA 1
ATOM 1684 C C . LYS A 1 206 ? 12.236 12.053 -7.447 1.00 94.44 206 LYS A C 1
ATOM 1686 O O . LYS A 1 206 ? 13.105 11.973 -8.316 1.00 94.44 206 LYS A O 1
ATOM 1691 N N . PHE A 1 207 ? 12.103 11.169 -6.459 1.00 95.00 207 PHE A N 1
ATOM 1692 C CA . PHE A 1 207 ? 12.910 9.959 -6.367 1.00 95.00 207 PHE A CA 1
ATOM 1693 C C . PHE A 1 207 ? 12.695 9.058 -7.589 1.00 95.00 207 PHE A C 1
ATOM 1695 O O . PHE A 1 207 ? 13.671 8.724 -8.262 1.00 95.00 207 PHE A O 1
ATOM 1702 N N . ALA A 1 208 ? 11.439 8.743 -7.919 1.00 96.25 208 ALA A N 1
ATOM 1703 C CA . ALA A 1 208 ? 11.084 7.916 -9.071 1.00 96.25 208 ALA A CA 1
ATOM 1704 C C . ALA A 1 208 ? 11.655 8.481 -10.383 1.00 96.25 208 ALA A C 1
ATOM 1706 O O . ALA A 1 208 ? 12.312 7.760 -11.129 1.00 96.25 208 ALA A O 1
ATOM 1707 N N . VAL A 1 209 ? 11.507 9.789 -10.622 1.00 96.44 209 VAL A N 1
ATOM 1708 C CA . VAL A 1 209 ? 12.051 10.463 -11.815 1.00 96.44 209 VAL A CA 1
ATOM 1709 C C . VAL A 1 209 ? 13.571 10.365 -11.888 1.00 96.44 209 VAL A C 1
ATOM 1711 O O . VAL A 1 209 ? 14.119 10.031 -12.936 1.00 96.44 209 VAL A O 1
ATOM 1714 N N . LYS A 1 210 ? 14.278 10.626 -10.782 1.00 95.81 210 LYS A N 1
ATOM 1715 C CA . LYS A 1 210 ? 15.745 10.536 -10.765 1.00 95.81 210 LYS A CA 1
ATOM 1716 C C . LYS A 1 210 ? 16.211 9.107 -11.058 1.00 95.81 210 LYS A C 1
ATOM 1718 O O . LYS A 1 210 ? 17.206 8.909 -11.754 1.00 95.81 210 LYS A O 1
ATOM 1723 N N . ARG A 1 211 ? 15.500 8.110 -10.524 1.00 95.94 211 ARG A N 1
ATOM 1724 C CA . ARG A 1 211 ? 15.804 6.692 -10.736 1.00 95.94 211 ARG A CA 1
ATOM 1725 C C . ARG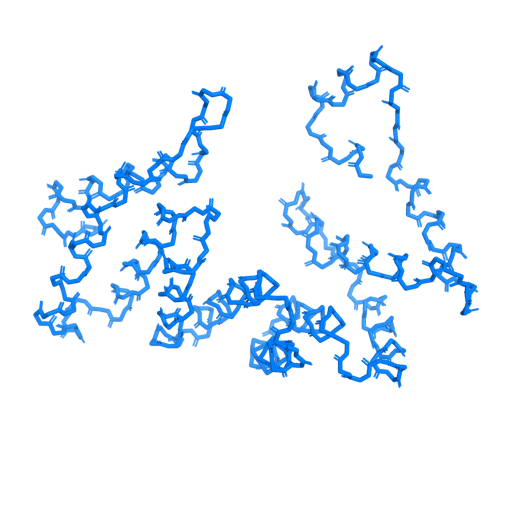 A 1 211 ? 15.514 6.240 -12.165 1.00 95.94 211 ARG A C 1
ATOM 1727 O O . ARG A 1 211 ? 16.357 5.559 -12.739 1.00 95.94 211 ARG A O 1
ATOM 1734 N N . SER A 1 212 ? 14.403 6.663 -12.762 1.00 96.31 212 SER A N 1
ATOM 1735 C CA . SER A 1 212 ? 14.063 6.290 -14.139 1.00 96.31 212 SER A CA 1
ATOM 1736 C C . SER A 1 212 ? 14.984 6.945 -15.180 1.00 96.31 212 SER A C 1
ATOM 1738 O O . SER A 1 212 ? 15.374 6.317 -16.165 1.00 96.31 212 SER A O 1
ATOM 1740 N N . GLN A 1 213 ? 15.428 8.181 -14.933 1.00 94.88 213 GLN A N 1
ATOM 1741 C CA . GLN A 1 213 ? 16.454 8.835 -15.752 1.00 94.88 213 GLN A CA 1
ATOM 1742 C C . GLN A 1 213 ? 17.794 8.102 -15.658 1.00 94.88 213 GLN A C 1
ATOM 1744 O O . GLN A 1 213 ? 18.432 7.843 -16.676 1.00 94.88 213 GLN A O 1
ATOM 1749 N N . ARG A 1 214 ? 18.203 7.712 -14.443 1.00 94.88 214 ARG A N 1
ATOM 1750 C CA . ARG A 1 214 ? 19.415 6.911 -14.243 1.00 94.88 214 ARG A CA 1
ATOM 1751 C C . ARG A 1 214 ? 19.336 5.576 -14.991 1.00 94.88 214 ARG A C 1
ATOM 1753 O O . ARG A 1 214 ? 20.304 5.229 -15.652 1.00 94.88 214 ARG A O 1
ATOM 1760 N N . PHE A 1 215 ? 18.198 4.883 -14.933 1.00 95.00 215 PHE A N 1
ATOM 1761 C CA . PHE A 1 215 ? 17.964 3.640 -15.676 1.00 95.00 215 PHE A CA 1
ATOM 1762 C C . PHE A 1 215 ? 18.225 3.804 -17.179 1.00 95.00 215 PHE A C 1
ATOM 1764 O O . PHE A 1 215 ? 18.953 3.012 -17.774 1.00 95.00 215 PHE A O 1
ATOM 1771 N N . THR A 1 216 ? 17.696 4.878 -17.772 1.00 92.44 216 THR A N 1
ATOM 1772 C CA . THR A 1 216 ? 17.891 5.188 -19.199 1.00 92.44 216 THR A CA 1
ATOM 1773 C C . THR A 1 216 ? 19.368 5.459 -19.507 1.00 92.44 216 THR A C 1
ATOM 1775 O O . THR A 1 216 ? 19.918 4.911 -20.458 1.00 92.44 216 THR A O 1
ATOM 1778 N N . ASN A 1 217 ? 20.044 6.234 -18.654 1.00 92.69 217 ASN A N 1
ATOM 1779 C CA . ASN A 1 217 ? 21.468 6.551 -18.807 1.00 92.69 217 ASN A CA 1
ATOM 1780 C C . ASN A 1 217 ? 22.389 5.332 -18.610 1.00 92.69 217 ASN A C 1
ATOM 1782 O O . ASN A 1 217 ? 23.526 5.346 -19.069 1.00 92.69 217 ASN A O 1
ATOM 1786 N N . GLN A 1 218 ? 21.919 4.287 -17.924 1.00 92.94 218 GLN A N 1
ATOM 1787 C CA . GLN A 1 218 ? 22.640 3.032 -17.693 1.00 92.94 218 GLN A CA 1
ATOM 1788 C C . GLN A 1 218 ? 22.242 1.939 -18.704 1.00 92.94 218 GLN A C 1
ATOM 1790 O O . GLN A 1 218 ? 22.274 0.754 -18.378 1.00 92.94 218 GLN A O 1
ATOM 1795 N N . ASN A 1 219 ? 21.871 2.313 -19.934 1.00 91.44 219 ASN A N 1
ATOM 1796 C CA . ASN A 1 219 ? 21.466 1.379 -20.995 1.00 91.44 219 ASN A CA 1
ATOM 1797 C C . ASN A 1 219 ? 20.312 0.454 -20.573 1.00 91.44 219 ASN A C 1
ATOM 1799 O O . ASN A 1 219 ? 20.359 -0.757 -20.795 1.00 91.44 219 ASN A O 1
ATOM 1803 N N . ASN A 1 220 ? 19.275 1.036 -19.964 1.00 90.50 220 ASN A N 1
ATOM 1804 C CA . ASN A 1 220 ? 18.083 0.335 -19.486 1.00 90.50 220 ASN A CA 1
ATOM 1805 C C . ASN A 1 220 ? 18.387 -0.724 -18.415 1.00 90.50 220 ASN A C 1
ATOM 1807 O O . ASN A 1 220 ? 17.868 -1.843 -18.450 1.00 90.5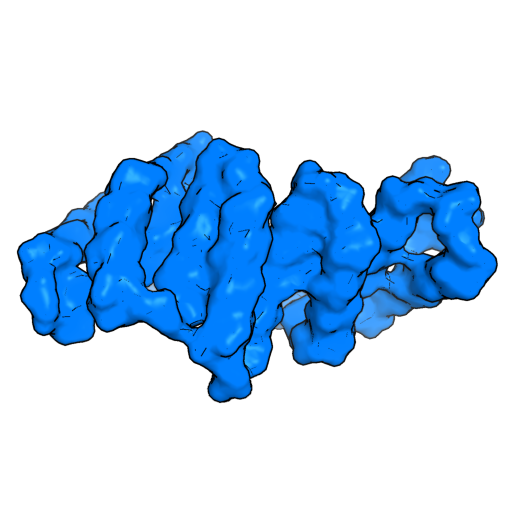0 220 ASN A O 1
ATOM 1811 N N . ARG A 1 221 ? 19.240 -0.364 -17.449 1.00 83.88 221 ARG A N 1
ATOM 1812 C CA . ARG A 1 221 ? 19.553 -1.184 -16.272 1.00 83.88 221 ARG A CA 1
ATOM 1813 C C . ARG A 1 221 ? 19.461 -0.361 -14.993 1.00 83.88 221 ARG A C 1
ATOM 1815 O O . ARG A 1 221 ? 19.866 0.795 -14.956 1.00 83.88 221 ARG A O 1
ATOM 1822 N N . LEU A 1 222 ? 18.899 -0.952 -13.936 1.00 74.31 222 LEU A N 1
ATOM 1823 C CA . LEU A 1 222 ? 18.788 -0.303 -12.618 1.00 74.31 222 LEU A CA 1
ATOM 1824 C C . LEU A 1 222 ? 20.096 -0.341 -11.806 1.00 74.31 222 LEU A C 1
ATOM 1826 O O . LEU A 1 222 ? 20.251 0.467 -10.884 1.00 74.31 222 LEU A O 1
ATOM 1830 N N . PHE A 1 223 ? 21.009 -1.254 -12.151 1.00 66.81 223 PHE A N 1
ATOM 1831 C CA . PHE A 1 223 ? 22.312 -1.452 -11.520 1.00 66.81 223 PHE A CA 1
ATOM 1832 C C . PHE A 1 223 ? 23.390 -1.514 -12.598 1.00 66.81 223 PHE A C 1
ATOM 1834 O O . PHE A 1 223 ? 23.206 -2.300 -13.558 1.00 66.81 223 PHE A O 1
#

Radius of gyration: 20.26 Å; chains: 1; bounding box: 47×45×52 Å

Organism: Schizaphis graminum (NCBI:txid13262)

Sequence (223 aa):
MISLLPSKIIKLLEFIGFSGSKEQGLSELELCYQVPHGLRHVLCVLTMLTYHLVVVYVFSQEEGDLEFCDAALRQQLTLYPNGAWFLYFKGRLEFMRGDVDDAIKWYTASVESQDSWPQFHHICYWELCWANCVALNWKRAEIYAAKLAEQSKWSRTTYNYQRACIMLMRGYNCLSRDELNTVNQLMADVPKYKQRIAGKSLPMEKFAVKRSQRFTNQNNRLF

Secondary structure (DSSP, 8-state):
-GGGS-HHHHHHHHHTT----HHHHHHHHHHHHTSTT-TTHHHHHHHHHHIIIIIHHHH-SSPP-HHHHHHHHHHHHHH-TT-HHHHHHHHHHHHHHT-HHHHHHHHHHHHHT-SS-HHHHHHHHHHHHHHHHHTT-HHHHHHHHHHHHHH--S-HHHHHHHHHHHHHHT-GGGS-HHHHHHHHHHHHHGGGG---BTTB--HHHHHHHHHHHHHHHTTS---

Foldseek 3Di:
DLVLDPPVSNVVCVVVPDDDDPVVLLVVLVVLCVDPPPPCNVVSLLVLLCCQLPSCVVRHPDHGDLVVNVVSLVVVCVVVVLALSSLQSQLSSCVSVVNLVSSLVSLVSSLVSDDPDVVSNLVSLVSNLVSCVVVVVLVSSLVSLVCCLPPPPPAVLLSLLSSLVSLCSCPPVNDDPVSLVSSLVSLVCSVVRFDADVNHTDPSSVVSVVQSVVCVVVVNDSD

InterPro domains:
  IPR011990 Tetratricopeptide-like helical domain superfamily [G3DSA:1.25.40.10] (40-198)
  IPR011990 Tetratricopeptide-like helical domain superfamily [SSF48452] (74-190)
  IPR019412 IML2-like/Tetratricopeptide repeat protein 39-like [PF10300] (1-220)
  IPR019412 IML2-like/Tetratricopeptide repeat protein 39-like [PTHR31859] (1-221)